Protein 4NFN (pdb70)

Radius of gyration: 19.39 Å; Cα contacts (8 Å, |Δi|>4): 504; chains: 1; bounding box: 48×37×53 Å

CATH classification: 3.30.200.20 (+1 more: 1.10.510.10)

B-factor: mean 23.19, std 10.82, range [10.68, 123.67]

Solvent-accessible surface area: 14000 Å² total; per-residue (Å²): 130,66,5,85,65,104,90,58,3,91,138,59,13,68,2,70,122,66,78,26,58,46,79,56,6,17,37,2,28,0,35,1,65,126,78,150,59,38,0,12,0,25,0,3,37,37,93,41,140,70,81,33,5,186,51,10,16,38,0,3,103,114,0,70,87,85,112,19,16,3,112,54,29,9,51,26,84,70,109,68,7,23,17,8,0,38,21,17,19,32,121,35,0,11,72,8,20,146,90,21,131,197,14,29,5,77,49,18,0,0,0,13,0,0,19,30,1,1,79,2,0,69,10,0,4,76,34,6,7,2,1,28,15,2,47,4,46,14,2,2,0,3,108,67,128,89,14,105,63,67,2,14,2,36,45,5,10,42,7,47,66,16,18,65,142,109,57,79,47,77,109,47,111,163,103,12,54,22,139,12,49,28,66,16,7,1,32,39,1,26,89,59,133,11,14,2,22,7,0,1,0,30,8,0,0,0,0,0,2,2,0,24,64,14,93,2,56,2,101,173,51,91,82,114,123,84,0,7,105,47,1,95,112,82,70,24,120,63,15,4,93,153,14,3,88,39,0,61,109,0,10,65,29,1,66,88,19,70,27,109,69,137,5,65,10,151,55,0,33,47,4,0,96,76,0,25,172,102,108,60,21,43,79,130,59,47,6,46,37,43,188,108,104

Secondary structure (DSSP, 8-state):
--S-TT-EETTTEEEEEEEEE-SS-EEEEEEETTT-SEEEEEEEETT-SS--HHHHHHHHHHTTTSTT-PPEEEEEE-SSEEEEEEE----BHHHHHHTSTTS---HHHHHHHHHHHHHHHHHHHHTTEE-----GGGEEE--STTTTT-EEE---TT-EE-B-TTSPBPPPPS-----S-GGG--HHHHTTPPP-HHHHHHHHHHHHHHHHHS--TTTT---HHHHHHHHHHS-GGGGGTTS-TTHHHHHHHHHH--SSSPP-HHHHHHHHHHHHHHHT--TTSPPTT----

Nearest PDB structures (foldseek):
  4btm-assembly2_B  TM=9.935E-01  e=2.746E-54  Homo sapiens
  4btk-assembly1_A  TM=9.983E-01  e=2.675E-52  Homo sapiens
  6u0k-assembly1_B  TM=9.857E-01  e=9.286E-49  Homo sapiens
  6u0k-assembly2_A  TM=9.830E-01  e=8.304E-49  Homo sapiens
  7q8y-assembly2_B  TM=9.811E-01  e=4.689E-48  Homo sapiens

Organism: Homo sapiens (NCBI:txid9606)

Sequence (293 aa):
DILPANYVVKDRWKVLKKIGGGGFGEIYEAMMDLLTRENVALKVESAQQPKQVLKMEVAVLKKLQGKDHVCRFIGCGRNEKFNYVVMQLQGRNLADLRRSQPRGTFTLSTTLRLGKQILESIEAIHSVGFLHRDIKPSNFAMGRRLPSTYRKCYMLDFGLARQYTNTTGDVRPPRNVAGFRGTVRYASVNAHKNREMGRHDDLWSLFYMLVEFAVGQLPWRKIKDKEQVGMIKEKYEHRMLLKHMPSEFHLFLDHIASLDYFTKPDYQLIMSVFENSMKERGIAENEAFDWEKAG

GO terms:
  GO:0004674 protein serine/threonine kinase activity (F, IDA)
  GO:0004713 protein tyrosine kinase activity (F, IDA)
  GO:0043025 neuronal cell body (C, IDA)
  GO:0005875 microtubule associated complex (C, IDA)
  GO:0032273 positive regulation of protein polymerization (P, IDA)
  GO:0050321 tau-protein kinase activity (F, IDA)
  GO:0106310 protein serine kinase activity (F, IGI)
  GO:0004674 protein serine/threonine kinase activity (F, IMP)
  GO:0010628 positive regulation of gene expression (P, IMP)
  GO:0010629 negative regulation of gene expression (P, IMP)
  GO:1903980 positive regulation of microglial cell activation (P, IMP)
  GO:0061890 positive regulation of astrocyte activation (P, IMP)
  GO:0007611 learning or memory (P, IMP)
  GO:0048156 tau protein binding (F, IPI)
  GO:0005829 cytosol (C, IDA)
  GO:0005737 cytoplasm (C, EXP)
  GO:0106310 protein serine kinase activity (F, EXP)

Structure (mmCIF, N/CA/C/O backbone):
data_4NFN
#
_entry.id   4NFN
#
_cell.length_a   169.490
_cell.length_b   39.910
_cell.length_c   50.530
_cell.angle_alpha   90.00
_cell.angle_beta   105.34
_cell.angle_gamma   90.00
#
_symmetry.space_group_name_H-M   'C 1 2 1'
#
loop_
_entity.id
_entity.type
_entity.pdbx_description
1 polymer 'Tau-tubulin kinase 1'
2 non-polymer 3-({5-[(4-amino-4-methylpiperidin-1-yl)methyl]pyrrolo[2,1-f][1,2,4]triazin-4-yl}amino)-5-bromophenol
3 non-polymer 'SULFATE ION'
4 water water
#
loop_
_atom_site.group_PDB
_atom_site.id
_atom_site.type_symbol
_atom_site.label_atom_id
_atom_site.label_alt_id
_atom_site.label_comp_id
_atom_site.label_asym_id
_atom_site.label_entity_id
_atom_site.label_seq_id
_atom_site.pdbx_PDB_ins_code
_atom_site.Cartn_x
_atom_site.Cartn_y
_atom_site.Cartn_z
_atom_site.occupancy
_atom_site.B_iso_or_equiv
_atom_site.auth_seq_id
_atom_site.auth_comp_id
_atom_site.auth_asym_id
_atom_site.auth_atom_id
_atom_site.pdbx_PDB_model_num
ATOM 1 N N . ASP A 1 11 ? 11.494 35.973 14.678 1.00 37.61 22 ASP A N 1
ATOM 2 C CA . ASP A 1 11 ? 10.875 34.648 14.619 1.00 36.03 22 ASP A CA 1
ATOM 3 C C . ASP A 1 11 ? 10.789 34.125 13.202 1.00 36.03 22 ASP A C 1
ATOM 4 O O . ASP A 1 11 ? 10.398 34.865 12.296 1.00 35.14 22 ASP A O 1
ATOM 9 N N . ILE A 1 12 ? 11.159 32.842 13.012 1.00 29.28 23 ILE A N 1
ATOM 10 C CA . ILE A 1 12 ? 11.122 32.137 11.730 1.00 28.78 23 ILE A CA 1
ATOM 11 C C . ILE A 1 12 ? 9.672 32.110 11.219 1.00 34.21 23 ILE A C 1
ATOM 12 O O . ILE A 1 12 ? 9.430 32.393 10.033 1.00 34.64 23 ILE A O 1
ATOM 17 N N . LEU A 1 13 ? 8.707 31.787 12.117 1.00 29.25 24 LEU A N 1
ATOM 18 C CA . LEU A 1 13 ? 7.298 31.751 11.725 1.00 28.88 24 LEU A CA 1
ATOM 19 C C . LEU A 1 13 ? 6.440 32.715 12.529 1.00 33.15 24 LEU A C 1
ATOM 20 O O . LEU A 1 13 ? 6.488 32.689 13.758 1.00 32.82 24 LEU A O 1
ATOM 25 N N . PRO A 1 14 ? 5.588 33.528 11.860 1.00 31.37 25 PRO A N 1
ATOM 26 C CA . PRO A 1 14 ? 4.696 34.424 12.615 1.00 31.17 25 PRO A CA 1
ATOM 27 C C . PRO A 1 14 ? 3.426 33.681 13.054 1.00 34.34 25 PRO A C 1
ATOM 28 O O . PRO A 1 14 ? 3.142 32.589 12.547 1.00 32.45 25 PRO A O 1
ATOM 32 N N . ALA A 1 15 ? 2.630 34.286 13.956 1.00 32.14 26 ALA A N 1
ATOM 33 C CA . ALA A 1 15 ? 1.368 33.688 14.392 1.00 32.73 26 ALA A CA 1
ATOM 34 C C . ALA A 1 15 ? 0.443 33.511 13.178 1.00 36.29 26 ALA A C 1
ATOM 35 O O . ALA A 1 15 ? 0.535 34.282 12.213 1.00 36.00 26 ALA A O 1
ATOM 37 N N . ASN A 1 16 ? -0.380 32.446 13.191 1.00 31.49 27 ASN A N 1
ATOM 38 C CA . ASN A 1 16 ? -1.319 32.093 12.123 1.00 30.32 27 ASN A CA 1
ATOM 39 C C . ASN A 1 16 ? -0.638 31.510 10.879 1.00 31.10 27 ASN A C 1
ATOM 40 O O . ASN A 1 16 ? -1.351 31.083 9.968 1.00 30.19 27 ASN A O 1
ATOM 45 N N . TYR A 1 17 ? 0.726 31.430 10.847 1.00 26.45 28 TYR A N 1
ATOM 46 C CA . TYR A 1 17 ? 1.398 30.757 9.730 1.00 25.43 28 TYR A CA 1
ATOM 47 C C . TYR A 1 17 ? 0.953 29.282 9.769 1.00 26.10 28 TYR A C 1
ATOM 48 O O . TYR A 1 17 ? 0.911 28.669 10.855 1.00 23.94 28 TYR A O 1
ATOM 57 N N . VAL A 1 18 ? 0.621 28.727 8.604 1.00 22.24 29 VAL A N 1
ATOM 58 C CA . VAL A 1 18 ? 0.187 27.341 8.489 1.00 21.94 29 VAL A CA 1
ATOM 59 C C . VAL A 1 18 ? 1.263 26.504 7.799 1.00 26.87 29 VAL A C 1
ATOM 60 O O . VAL A 1 18 ? 1.649 26.774 6.654 1.00 26.36 29 VAL A O 1
ATOM 64 N N . VAL A 1 19 ? 1.772 25.498 8.510 1.00 21.38 30 VAL A N 1
ATOM 65 C CA . VAL A 1 19 ? 2.762 24.573 7.973 1.00 20.32 30 VAL A CA 1
ATOM 66 C C . VAL A 1 19 ? 2.047 23.410 7.303 1.00 24.36 30 VAL A C 1
ATOM 67 O O . VAL A 1 19 ? 1.173 22.788 7.929 1.00 22.20 30 VAL A O 1
ATOM 71 N N . LYS A 1 20 ? 2.428 23.093 6.038 1.00 23.17 31 LYS A N 1
ATOM 72 C CA . LYS A 1 20 ? 1.904 21.966 5.261 1.00 22.94 31 LYS A CA 1
ATOM 73 C C . LYS A 1 20 ? 0.350 21.893 5.279 1.00 25.90 31 LYS A C 1
ATOM 74 O O . LYS A 1 20 ? -0.220 20.805 5.394 1.00 25.60 31 LYS A O 1
ATOM 77 N N . ASP A 1 21 ? -0.308 23.074 5.227 1.00 25.16 32 ASP A N 1
ATOM 78 C CA . ASP A 1 21 ? -1.776 23.245 5.235 1.00 26.49 32 ASP A CA 1
ATOM 79 C C . ASP A 1 21 ? -2.433 22.512 6.406 1.00 27.62 32 ASP A C 1
ATOM 80 O O . ASP A 1 21 ? -3.616 22.149 6.352 1.00 27.06 32 ASP A O 1
ATOM 85 N N . ARG A 1 22 ? -1.654 22.271 7.480 1.00 22.52 33 ARG A N 1
ATOM 86 C CA . ARG A 1 22 ? -2.202 21.513 8.597 1.00 20.19 33 ARG A CA 1
ATOM 87 C C . ARG A 1 22 ? -1.891 22.107 9.971 1.00 21.60 33 ARG A C 1
ATOM 88 O O . ARG A 1 22 ? -2.743 22.038 10.856 1.00 21.11 33 ARG A O 1
ATOM 96 N N . TRP A 1 23 ? -0.678 22.636 10.183 1.00 18.33 34 TRP A N 1
ATOM 97 C CA . TRP A 1 23 ? -0.334 23.075 11.541 1.00 18.46 34 TRP A CA 1
ATOM 98 C C . TRP A 1 23 ? -0.242 24.567 11.631 1.00 21.38 34 TRP A C 1
ATOM 99 O O . TRP A 1 23 ? 0.661 25.167 11.032 1.00 20.38 34 TRP A O 1
ATOM 110 N N . LYS A 1 24 ? -1.189 25.178 12.335 1.00 19.00 35 LYS A N 1
ATOM 111 C CA . LYS A 1 24 ? -1.313 26.622 12.449 1.00 18.30 35 LYS A CA 1
ATOM 112 C C . LYS A 1 24 ? -0.611 27.143 13.688 1.00 22.14 35 LYS A C 1
ATOM 113 O O . LYS A 1 24 ? -0.998 26.789 14.797 1.00 20.94 35 LYS A O 1
ATOM 119 N N . VAL A 1 25 ? 0.419 27.982 13.504 1.00 19.73 36 VAL A N 1
ATOM 120 C CA . VAL A 1 25 ? 1.198 28.525 14.611 1.00 20.31 36 VAL A CA 1
ATOM 121 C C . VAL A 1 25 ? 0.322 29.392 15.509 1.00 24.25 36 VAL A C 1
ATOM 122 O O . VAL A 1 25 ? -0.375 30.287 15.015 1.00 24.49 36 VAL A O 1
ATOM 126 N N . LEU A 1 26 ? 0.352 29.120 16.824 1.00 21.57 37 LEU A N 1
ATOM 127 C CA . LEU A 1 26 ? -0.373 29.895 17.814 1.00 22.20 37 LEU A CA 1
ATOM 128 C C . LEU A 1 26 ? 0.557 30.875 18.529 1.00 27.18 37 LEU A C 1
ATOM 129 O O . LEU A 1 26 ? 0.266 32.074 18.578 1.00 26.49 37 LEU A O 1
ATOM 134 N N . LYS A 1 27 ? 1.684 30.374 19.090 1.00 21.91 38 LYS A N 1
ATOM 135 C CA . LYS A 1 27 ? 2.626 31.232 19.800 1.00 21.26 38 LYS A CA 1
ATOM 136 C C . LYS A 1 27 ? 3.949 30.511 19.907 1.00 23.66 38 LYS A C 1
ATOM 137 O O . LYS A 1 27 ? 3.989 29.280 19.784 1.00 22.15 38 LYS A O 1
ATOM 143 N N . LYS A 1 28 ? 5.018 31.267 20.173 1.00 21.00 39 LYS A N 1
ATOM 144 C CA . LYS A 1 28 ? 6.341 30.687 20.400 1.00 20.67 39 LYS A CA 1
ATOM 145 C C . LYS A 1 28 ? 6.408 30.223 21.867 1.00 24.45 39 LYS A C 1
ATOM 146 O O . LYS A 1 28 ? 5.969 30.943 22.766 1.00 25.90 39 LYS A O 1
ATOM 150 N N . ILE A 1 29 ? 6.942 29.015 22.099 1.00 20.62 40 ILE A N 1
ATOM 151 C CA . ILE A 1 29 ? 7.027 28.435 23.451 1.00 20.29 40 ILE A CA 1
ATOM 152 C C . ILE A 1 29 ? 8.466 28.094 23.848 1.00 23.02 40 ILE A C 1
ATOM 153 O O . ILE A 1 29 ? 8.688 27.687 24.987 1.00 23.49 40 ILE A O 1
ATOM 158 N N . GLY A 1 30 ? 9.422 28.269 22.937 1.00 21.63 41 GLY A N 1
ATOM 159 C CA . GLY A 1 30 ? 10.814 27.984 23.265 1.00 22.69 41 GLY A CA 1
ATOM 160 C C . GLY A 1 30 ? 11.778 28.212 22.127 1.00 29.01 41 GLY A C 1
ATOM 161 O O . GLY A 1 30 ? 11.367 28.547 21.010 1.00 25.91 41 GLY A O 1
ATOM 162 N N . GLY A 1 31 ? 13.065 28.023 22.433 1.00 30.78 42 GLY A N 1
ATOM 163 C CA . GLY A 1 31 ? 14.166 28.139 21.485 1.00 34.02 42 GLY A CA 1
ATOM 164 C C . GLY A 1 31 ? 14.457 29.545 20.994 1.00 45.62 42 GLY A C 1
ATOM 165 O O . GLY A 1 31 ? 14.002 30.531 21.587 1.00 45.55 42 GLY A O 1
ATOM 166 N N . GLY A 1 32 ? 15.249 29.622 19.923 1.00 46.75 43 GLY A N 1
ATOM 167 C CA . GLY A 1 32 ? 15.658 30.876 19.297 1.00 48.12 43 GLY A CA 1
ATOM 168 C C . GLY A 1 32 ? 16.988 30.822 18.565 1.00 54.15 43 GLY A C 1
ATOM 169 O O . GLY A 1 32 ? 17.115 31.402 17.481 1.00 54.96 43 GLY A O 1
ATOM 170 N N . GLY A 1 33 ? 17.966 30.130 19.163 1.00 50.60 44 GLY A N 1
ATOM 171 C CA . GLY A 1 33 ? 19.332 30.001 18.658 1.00 50.44 44 GLY A CA 1
ATOM 172 C C . GLY A 1 33 ? 19.519 29.010 17.526 1.00 54.00 44 GLY A C 1
ATOM 173 O O . GLY A 1 33 ? 19.812 29.408 16.392 1.00 55.21 44 GLY A O 1
ATOM 174 N N . PHE A 1 34 ? 19.386 27.706 17.833 1.00 47.42 45 PHE A N 1
ATOM 175 C CA . PHE A 1 34 ? 19.520 26.629 16.849 1.00 45.36 45 PHE A CA 1
ATOM 176 C C . PHE A 1 34 ? 18.198 26.393 16.107 1.00 45.00 45 PHE A C 1
ATOM 177 O O . PHE A 1 34 ? 18.195 25.975 14.960 1.00 44.72 45 PHE A O 1
ATOM 179 N N . GLY A 1 35 ? 17.093 26.628 16.789 1.00 37.52 46 GLY A N 1
ATOM 180 C CA . GLY A 1 35 ? 15.756 26.418 16.255 1.00 34.48 46 GLY A CA 1
ATOM 181 C C . GLY A 1 35 ? 14.723 27.009 17.186 1.00 32.97 46 GLY A C 1
ATOM 182 O O . GLY A 1 35 ? 15.045 27.349 18.327 1.00 31.96 46 GLY A O 1
ATOM 183 N N . GLU A 1 36 ? 13.474 27.137 16.709 1.00 24.01 47 GLU A N 1
ATOM 184 C CA . GLU A 1 36 ? 12.401 27.756 17.501 1.00 22.26 47 GLU A CA 1
ATOM 185 C C . GLU A 1 36 ? 11.252 26.778 17.657 1.00 19.66 47 GLU A C 1
ATOM 186 O O . GLU A 1 36 ? 11.004 25.996 16.743 1.00 18.45 47 GLU A O 1
ATOM 192 N N . ILE A 1 37 ? 10.578 26.817 18.821 1.00 16.69 48 ILE A N 1
ATOM 193 C CA . ILE A 1 37 ? 9.502 25.862 19.121 1.00 16.01 48 ILE A CA 1
ATOM 194 C C . ILE A 1 37 ? 8.223 26.633 19.331 1.00 18.48 48 ILE A C 1
ATOM 195 O O . ILE A 1 37 ? 8.198 27.641 20.048 1.00 17.99 48 ILE A O 1
ATOM 200 N N . TYR A 1 38 ? 7.161 26.151 18.686 1.00 16.30 49 TYR A N 1
ATOM 201 C CA . TYR A 1 38 ? 5.868 26.798 18.769 1.00 16.97 49 TYR A CA 1
ATOM 202 C C . TYR A 1 38 ? 4.802 25.848 19.257 1.00 17.52 49 TYR A C 1
ATOM 203 O O . TYR A 1 38 ? 4.892 24.646 19.048 1.00 16.54 49 TYR A O 1
ATOM 212 N N . GLU A 1 39 ? 3.725 26.414 19.808 1.00 17.18 50 GLU A N 1
ATOM 213 C CA . GLU A 1 39 ? 2.507 25.654 20.069 1.00 16.15 50 GLU A CA 1
ATOM 214 C C . GLU A 1 39 ? 1.683 25.933 18.809 1.00 19.90 50 GLU A C 1
ATOM 215 O O . GLU A 1 39 ? 1.598 27.099 18.383 1.00 18.72 50 GLU A O 1
ATOM 221 N N . ALA A 1 40 ? 1.109 24.875 18.211 1.00 16.68 51 ALA A N 1
ATOM 222 C CA . ALA A 1 40 ? 0.338 25.021 16.985 1.00 16.48 51 ALA A CA 1
ATOM 223 C C . ALA A 1 40 ? -0.953 24.242 17.083 1.00 19.58 51 ALA A C 1
ATOM 224 O O . ALA A 1 40 ? -1.057 23.307 17.868 1.00 18.31 51 ALA A O 1
ATOM 226 N N . MET A 1 41 ? -1.944 24.609 16.260 1.00 17.20 52 MET A N 1
ATOM 227 C CA A MET A 1 41 ? -3.217 23.920 16.185 0.50 16.67 52 MET A CA 1
ATOM 228 C CA B MET A 1 41 ? -3.172 23.854 16.238 0.50 16.83 52 MET A CA 1
ATOM 229 C C . MET A 1 41 ? -3.136 22.913 15.040 1.00 19.37 52 MET A C 1
ATOM 230 O O . MET A 1 41 ? -2.818 23.313 13.901 1.00 18.78 52 MET A O 1
ATOM 239 N N . ASP A 1 42 ? -3.457 21.648 15.293 1.00 16.78 53 ASP A N 1
ATOM 240 C CA . ASP A 1 42 ? -3.490 20.648 14.234 1.00 16.60 53 ASP A CA 1
ATOM 241 C C . ASP A 1 42 ? -4.895 20.784 13.616 1.00 17.70 53 ASP A C 1
ATOM 242 O O . ASP A 1 42 ? -5.899 20.455 14.258 1.00 17.45 53 ASP A O 1
ATOM 247 N N . LEU A 1 43 ? -4.963 21.289 12.377 1.00 17.40 54 LEU A N 1
ATOM 248 C CA . LEU A 1 43 ? -6.257 21.545 11.722 1.00 17.91 54 LEU A CA 1
ATOM 249 C C . LEU A 1 43 ? -6.970 20.270 11.316 1.00 21.60 54 LEU A C 1
ATOM 250 O O . LEU A 1 43 ? -8.186 20.300 11.046 1.00 20.72 54 LEU A O 1
ATOM 255 N N . LEU A 1 44 ? -6.264 19.139 11.335 1.00 18.08 55 LEU A N 1
ATOM 256 C CA . LEU A 1 44 ? -6.879 17.858 11.038 1.00 18.84 55 LEU A CA 1
ATOM 257 C C . LEU A 1 44 ? -7.441 17.203 12.302 1.00 20.18 55 LEU A C 1
ATOM 258 O O . LEU A 1 44 ? -8.645 16.931 12.377 1.00 19.76 55 LEU A O 1
ATOM 263 N N . THR A 1 45 ? -6.578 16.898 13.279 1.00 16.40 56 THR A N 1
ATOM 264 C CA . THR A 1 45 ? -7.005 16.197 14.497 1.00 15.78 56 THR A CA 1
ATOM 265 C C . THR A 1 45 ? -7.641 17.078 15.558 1.00 18.14 56 THR A C 1
ATOM 266 O O . THR A 1 45 ? -8.311 16.556 16.463 1.00 18.36 56 THR A O 1
ATOM 270 N N . ARG A 1 46 ? -7.410 18.405 15.465 1.00 16.14 57 ARG A N 1
ATOM 271 C CA . ARG A 1 46 ? -8.023 19.465 16.260 1.00 15.09 57 ARG A CA 1
ATOM 272 C C . ARG A 1 46 ? -7.405 19.667 17.647 1.00 19.28 57 ARG A C 1
ATOM 273 O O . ARG A 1 46 ? -7.822 20.567 18.381 1.00 19.31 57 ARG A O 1
ATOM 281 N N . GLU A 1 47 ? -6.331 18.917 17.951 1.00 16.20 58 GLU A N 1
ATOM 282 C CA . GLU A 1 47 ? -5.615 19.152 19.207 1.00 15.86 58 GLU A CA 1
ATOM 283 C C . GLU A 1 47 ? -4.477 20.169 18.940 1.00 17.56 58 GLU A C 1
ATOM 284 O O . GLU A 1 47 ? -4.123 20.415 17.777 1.00 17.65 58 GLU A O 1
ATOM 290 N N . ASN A 1 48 ? -3.894 20.713 20.005 1.00 14.74 59 ASN A N 1
ATOM 291 C CA . ASN A 1 48 ? -2.697 21.531 19.867 1.00 15.50 59 ASN A CA 1
ATOM 292 C C . ASN A 1 48 ? -1.506 20.584 19.933 1.00 16.39 59 ASN A C 1
ATOM 293 O O . ASN A 1 48 ? -1.585 19.500 20.519 1.00 16.42 59 ASN A O 1
ATOM 298 N N . VAL A 1 49 ? -0.426 20.984 19.285 1.00 14.37 60 VAL A N 1
ATOM 299 C CA . VAL A 1 49 ? 0.794 20.197 19.155 1.00 13.31 60 VAL A CA 1
ATOM 300 C C . VAL A 1 49 ? 2.008 21.091 19.361 1.00 14.41 60 VAL A C 1
ATOM 301 O O . VAL A 1 49 ? 1.874 22.312 19.397 1.00 15.76 60 VAL A O 1
ATOM 305 N N . ALA A 1 50 ? 3.198 20.470 19.418 1.00 13.21 61 ALA A N 1
ATOM 306 C CA . ALA A 1 50 ? 4.440 21.238 19.470 1.00 14.47 61 ALA A CA 1
ATOM 307 C C . ALA A 1 50 ? 5.081 21.163 18.087 1.00 16.30 61 ALA A C 1
ATOM 308 O O . ALA A 1 50 ? 5.105 20.101 17.472 1.00 15.80 61 ALA A O 1
ATOM 310 N N . LEU A 1 51 ? 5.635 22.292 17.625 1.00 14.75 62 LEU A N 1
ATOM 311 C CA . LEU A 1 51 ? 6.220 22.355 16.287 1.00 14.46 62 LEU A CA 1
ATOM 312 C C . LEU A 1 51 ? 7.600 23.016 16.408 1.00 16.32 62 LEU A C 1
ATOM 313 O O . LEU A 1 51 ? 7.674 24.116 16.934 1.00 16.59 62 LEU A O 1
ATOM 318 N N . LYS A 1 52 ? 8.676 22.342 15.954 1.00 15.22 63 LYS A N 1
ATOM 319 C CA . LYS A 1 52 ? 10.016 22.925 16.028 1.00 14.41 63 LYS A CA 1
ATOM 320 C C . LYS A 1 52 ? 10.468 23.175 14.610 1.00 16.64 63 LYS A C 1
ATOM 321 O O . LYS A 1 52 ? 10.281 22.312 13.748 1.00 16.46 63 LYS A O 1
ATOM 327 N N . VAL A 1 53 ? 11.091 24.345 14.404 1.00 16.62 64 VAL A N 1
ATOM 328 C CA . VAL A 1 53 ? 11.550 24.720 13.076 1.00 17.30 64 VAL A CA 1
ATOM 329 C C . VAL A 1 53 ? 12.997 25.129 13.124 1.00 20.61 64 VAL A C 1
ATOM 330 O O . VAL A 1 53 ? 13.451 25.704 14.100 1.00 20.51 64 VAL A O 1
ATOM 334 N N . GLU A 1 54 ? 13.718 24.885 12.047 1.00 19.12 65 GLU A N 1
ATOM 335 C CA . GLU A 1 54 ? 15.071 25.402 11.997 1.00 20.86 65 GLU A CA 1
ATOM 336 C C . GLU A 1 54 ? 15.299 25.941 10.603 1.00 22.79 65 GLU A C 1
ATOM 337 O O . GLU A 1 54 ? 14.727 25.408 9.642 1.00 21.43 65 GLU A O 1
ATOM 343 N N . SER A 1 55 ? 16.087 27.026 10.494 1.00 21.57 66 SER A N 1
ATOM 344 C CA . SER A 1 55 ? 16.363 27.612 9.176 1.00 21.54 66 SER A CA 1
ATOM 345 C C . SER A 1 55 ? 17.049 26.616 8.225 1.00 23.22 66 SER A C 1
ATOM 346 O O . SER A 1 55 ? 17.956 25.890 8.645 1.00 23.15 66 SER A O 1
ATOM 349 N N . ALA A 1 56 ? 16.590 26.576 6.949 1.00 23.07 67 ALA A N 1
ATOM 350 C CA . ALA A 1 56 ? 17.186 25.726 5.907 1.00 24.34 67 ALA A CA 1
ATOM 351 C C . ALA A 1 56 ? 18.608 26.200 5.573 1.00 30.11 67 ALA A C 1
ATOM 352 O O . ALA A 1 56 ? 19.402 25.425 5.035 1.00 29.44 67 ALA A O 1
ATOM 354 N N . GLN A 1 57 ? 18.910 27.466 5.878 1.00 27.74 68 GLN A N 1
ATOM 355 C CA . GLN A 1 57 ? 20.219 28.080 5.603 1.00 29.81 68 GLN A CA 1
ATOM 356 C C . GLN A 1 57 ? 21.225 27.862 6.730 1.00 37.70 68 GLN A C 1
ATOM 357 O O . GLN A 1 57 ? 22.420 28.063 6.500 1.00 39.18 68 GLN A O 1
ATOM 359 N N . GLN A 1 58 ? 20.751 27.448 7.939 1.00 34.61 69 GLN A N 1
ATOM 360 C CA . GLN A 1 58 ? 21.564 27.209 9.142 1.00 35.41 69 GLN A CA 1
ATOM 361 C C . GLN A 1 58 ? 22.745 26.262 8.877 1.00 39.03 69 GLN A C 1
ATOM 362 O O . GLN A 1 58 ? 22.534 25.189 8.309 1.00 35.94 69 GLN A O 1
ATOM 368 N N . PRO A 1 59 ? 23.995 26.653 9.233 1.00 38.72 70 PRO A N 1
ATOM 369 C CA . PRO A 1 59 ? 25.148 25.770 8.968 1.00 39.22 70 PRO A CA 1
ATOM 370 C C . PRO A 1 59 ? 25.109 24.473 9.781 1.00 43.19 70 PRO A C 1
ATOM 371 O O . PRO A 1 59 ? 25.439 23.414 9.248 1.00 44.23 70 PRO A O 1
ATOM 375 N N . LYS A 1 60 ? 24.686 24.555 11.055 1.00 39.01 71 LYS A N 1
ATOM 376 C CA . LYS A 1 60 ? 24.550 23.399 11.940 1.00 39.18 71 LYS A CA 1
ATOM 377 C C . LYS A 1 60 ? 23.067 23.059 12.060 1.00 40.27 71 LYS A C 1
ATOM 378 O O . LYS A 1 60 ? 22.300 23.804 12.674 1.00 40.31 71 LYS A O 1
ATOM 380 N N . GLN A 1 61 ? 22.657 21.970 11.408 1.00 33.92 72 GLN A N 1
ATOM 381 C CA . GLN A 1 61 ? 21.267 21.521 11.385 1.00 32.54 72 GLN A CA 1
ATOM 382 C C . GLN A 1 61 ? 21.120 20.226 12.161 1.00 35.13 72 GLN A C 1
ATOM 383 O O . GLN A 1 61 ? 21.837 19.257 11.896 1.00 36.24 72 GLN A O 1
ATOM 389 N N . VAL A 1 62 ? 20.223 20.221 13.147 1.00 28.59 73 VAL A N 1
ATOM 390 C CA . VAL A 1 62 ? 20.066 19.044 14.001 1.00 27.55 73 VAL A CA 1
ATOM 391 C C . VAL A 1 62 ? 18.753 18.358 13.834 1.00 26.41 73 VAL A C 1
ATOM 392 O O . VAL A 1 62 ? 18.582 17.261 14.377 1.00 24.52 73 VAL A O 1
ATOM 396 N N . LEU A 1 63 ? 17.777 19.006 13.155 1.00 22.41 74 LEU A N 1
ATOM 397 C CA . LEU A 1 63 ? 16.445 18.413 13.123 1.00 22.23 74 LEU A CA 1
ATOM 398 C C . LEU A 1 63 ? 16.358 17.008 12.562 1.00 25.01 74 LEU A C 1
ATOM 399 O O . LEU A 1 63 ? 15.539 16.235 13.050 1.00 24.37 74 LEU A O 1
ATOM 404 N N . LYS A 1 64 ? 17.173 16.678 11.545 1.00 21.82 75 LYS A N 1
ATOM 405 C CA . LYS A 1 64 ? 17.158 15.350 10.942 1.00 22.34 75 LYS A CA 1
ATOM 406 C C . LYS A 1 64 ? 17.563 14.303 11.994 1.00 24.40 75 LYS A C 1
ATOM 407 O O . LYS A 1 64 ? 16.916 13.274 12.101 1.00 24.51 75 LYS A O 1
ATOM 413 N N . MET A 1 65 ? 18.566 14.617 12.819 1.00 21.75 76 MET A N 1
ATOM 414 C CA . MET A 1 65 ? 19.004 13.707 13.868 1.00 20.74 76 MET A CA 1
ATOM 415 C C . MET A 1 65 ? 17.908 13.660 14.951 1.00 21.78 76 MET A C 1
ATOM 416 O O . MET A 1 65 ? 17.547 12.580 15.400 1.00 21.36 76 MET A O 1
ATOM 421 N N . GLU A 1 66 ? 17.368 14.824 15.344 1.00 19.00 77 GLU A N 1
ATOM 422 C CA . GLU A 1 66 ? 16.344 14.866 16.360 1.00 18.57 77 GLU A CA 1
ATOM 423 C C . GLU A 1 66 ? 15.091 14.007 15.975 1.00 21.59 77 GLU A C 1
ATOM 424 O O . GLU A 1 66 ? 14.585 13.235 16.794 1.00 21.71 77 GLU A O 1
ATOM 430 N N . VAL A 1 67 ? 14.624 14.092 14.700 1.00 18.27 78 VAL A N 1
ATOM 431 C CA . VAL A 1 67 ? 13.518 13.273 14.199 1.00 19.21 78 VAL A CA 1
ATOM 432 C C . VAL A 1 67 ? 13.889 11.773 14.251 1.00 19.73 78 VAL A C 1
ATOM 433 O O . VAL A 1 67 ? 13.050 10.940 14.585 1.00 20.02 78 VAL A O 1
ATOM 437 N N . ALA A 1 68 ? 15.142 11.442 13.896 1.00 18.89 79 ALA A N 1
ATOM 438 C CA . ALA A 1 68 ? 15.612 10.057 13.883 1.00 19.55 79 ALA A CA 1
ATOM 439 C C . ALA A 1 68 ? 15.519 9.458 15.276 1.00 20.23 79 ALA A C 1
ATOM 440 O O . ALA A 1 68 ? 15.001 8.360 15.427 1.00 19.52 79 ALA A O 1
ATOM 442 N N . VAL A 1 69 ? 15.924 10.223 16.318 1.00 17.57 80 VAL A N 1
ATOM 443 C CA . VAL A 1 69 ? 15.818 9.733 17.704 1.00 16.73 80 VAL A CA 1
ATOM 444 C C . VAL A 1 69 ? 14.367 9.591 18.120 1.00 18.48 80 VAL A C 1
ATOM 445 O O . VAL A 1 69 ? 13.974 8.582 18.704 1.00 18.75 80 VAL A O 1
ATOM 449 N N . LEU A 1 70 ? 13.563 10.602 17.812 1.00 17.34 81 LEU A N 1
ATOM 450 C CA . LEU A 1 70 ? 12.150 10.550 18.162 1.00 17.80 81 LEU A CA 1
ATOM 451 C C . LEU A 1 70 ? 11.458 9.316 17.523 1.00 18.46 81 LEU A C 1
ATOM 452 O O . LEU A 1 70 ? 10.714 8.611 18.195 1.00 17.80 81 LEU A O 1
ATOM 457 N N . LYS A 1 71 ? 11.755 9.044 16.247 1.00 18.33 82 LYS A N 1
ATOM 458 C CA . LYS A 1 71 ? 11.153 7.884 15.567 1.00 18.81 82 LYS A CA 1
ATOM 459 C C . LYS A 1 71 ? 11.617 6.552 16.180 1.00 20.22 82 LYS A C 1
ATOM 460 O O . LYS A 1 71 ? 10.806 5.638 16.407 1.00 20.06 82 LYS A O 1
ATOM 466 N N . LYS A 1 72 ? 12.912 6.477 16.543 1.00 19.59 83 LYS A N 1
ATOM 467 C CA . LYS A 1 72 ? 13.446 5.263 17.164 1.00 19.45 83 LYS A CA 1
ATOM 468 C C . LYS A 1 72 ? 12.832 4.966 18.503 1.00 21.61 83 LYS A C 1
ATOM 469 O O . LYS A 1 72 ? 12.796 3.814 18.926 1.00 21.28 83 LYS A O 1
ATOM 475 N N . LEU A 1 73 ? 12.364 6.020 19.209 1.00 18.77 84 LEU A N 1
ATOM 476 C CA . LEU A 1 73 ? 11.794 5.856 20.532 1.00 18.28 84 LEU A CA 1
ATOM 477 C C . LEU A 1 73 ? 10.291 5.609 20.525 1.00 20.36 84 LEU A C 1
ATOM 478 O O . LEU A 1 73 ? 9.717 5.372 21.580 1.00 20.39 84 LEU A O 1
ATOM 483 N N . GLN A 1 74 ? 9.646 5.663 19.352 1.00 19.83 85 GLN A N 1
ATOM 484 C CA . GLN A 1 74 ? 8.197 5.423 19.334 1.00 19.15 85 GLN A CA 1
ATOM 485 C C . GLN A 1 74 ? 7.893 4.013 19.848 1.00 24.57 85 GLN A C 1
ATOM 486 O O . GLN A 1 74 ? 8.600 3.060 19.498 1.00 24.27 85 GLN A O 1
ATOM 492 N N . GLY A 1 75 ? 6.941 3.925 20.760 1.00 24.79 86 GLY A N 1
ATOM 493 C CA . GLY A 1 75 ? 6.587 2.665 21.400 1.00 25.51 86 GLY A CA 1
ATOM 494 C C . GLY A 1 75 ? 7.014 2.638 22.855 1.00 29.65 86 GLY A C 1
ATOM 495 O O . GLY A 1 75 ? 6.420 1.926 23.669 1.00 30.06 86 GLY A O 1
ATOM 496 N N . LYS A 1 76 ? 8.045 3.428 23.193 1.00 25.15 87 LYS A N 1
ATOM 497 C CA . LYS A 1 76 ? 8.566 3.537 24.562 1.00 23.86 87 LYS A CA 1
ATOM 498 C C . LYS A 1 76 ? 7.690 4.451 25.406 1.00 26.51 87 LYS A C 1
ATOM 499 O O . LYS A 1 76 ? 7.062 5.380 24.891 1.00 25.96 87 LYS A O 1
ATOM 505 N N . ASP A 1 77 ? 7.692 4.238 26.728 1.00 23.30 88 ASP A N 1
ATOM 506 C CA . ASP A 1 77 ? 6.965 5.144 27.608 1.00 22.10 88 ASP A CA 1
ATOM 507 C C . ASP A 1 77 ? 7.808 6.440 27.728 1.00 22.96 88 ASP A C 1
ATOM 508 O O . ASP A 1 77 ? 8.994 6.424 27.397 1.00 22.29 88 ASP A O 1
ATOM 513 N N . HIS A 1 78 ? 7.210 7.543 28.199 1.00 19.24 89 HIS A N 1
ATOM 514 C CA . HIS A 1 78 ? 7.904 8.817 28.451 1.00 16.48 89 HIS A CA 1
ATOM 515 C C . HIS A 1 78 ? 8.384 9.544 27.183 1.00 17.92 89 HIS A C 1
ATOM 516 O O . HIS A 1 78 ? 9.231 10.439 27.275 1.00 17.69 89 HIS A O 1
ATOM 523 N N . VAL A 1 79 ? 7.849 9.163 26.006 1.00 16.42 90 VAL A N 1
ATOM 524 C CA . VAL A 1 79 ? 8.231 9.793 24.742 1.00 16.35 90 VAL A CA 1
ATOM 525 C C . VAL A 1 79 ? 6.976 10.352 24.075 1.00 18.27 90 VAL A C 1
ATOM 526 O O . VAL A 1 79 ? 5.925 9.714 24.104 1.00 18.00 90 VAL A O 1
ATOM 530 N N . CYS A 1 80 ? 7.094 11.556 23.516 1.00 15.99 91 CYS A N 1
ATOM 531 C CA . CYS A 1 80 ? 5.998 12.195 22.783 1.00 14.38 91 CYS A CA 1
ATOM 532 C C . CYS A 1 80 ? 5.693 11.404 21.536 1.00 16.76 91 CYS A C 1
ATOM 533 O O . CYS A 1 80 ? 6.619 10.906 20.877 1.00 16.15 91 CYS A O 1
ATOM 536 N N . ARG A 1 81 ? 4.411 11.401 21.131 1.00 15.91 92 ARG A N 1
ATOM 537 C CA . ARG A 1 81 ? 4.062 10.771 19.859 1.00 15.82 92 ARG A CA 1
ATOM 538 C C . ARG A 1 81 ? 4.595 11.626 18.690 1.00 17.17 92 ARG A C 1
ATOM 539 O O . ARG A 1 81 ? 4.434 12.858 18.686 1.00 16.16 92 ARG A O 1
ATOM 547 N N . PHE A 1 82 ? 5.186 10.964 17.688 1.00 16.09 93 PHE A N 1
ATOM 548 C CA . PHE A 1 82 ? 5.641 11.630 16.484 1.00 15.77 93 PHE A CA 1
ATOM 549 C C . PHE A 1 82 ? 4.407 11.946 15.638 1.00 18.01 93 PHE A C 1
ATOM 550 O O . PHE A 1 82 ? 3.546 11.062 15.453 1.00 18.90 93 PHE A O 1
ATOM 558 N N . ILE A 1 83 ? 4.313 13.187 15.136 1.00 16.83 94 ILE A N 1
ATOM 559 C CA . ILE A 1 83 ? 3.159 13.629 14.334 1.00 15.53 94 ILE A CA 1
ATOM 560 C C . ILE A 1 83 ? 3.568 13.886 12.879 1.00 21.38 94 ILE A C 1
ATOM 561 O O . ILE A 1 83 ? 2.856 13.466 11.954 1.00 22.33 94 ILE A O 1
ATOM 566 N N . GLY A 1 84 ? 4.704 14.540 12.662 1.00 17.10 95 GLY A N 1
ATOM 567 C CA . GLY A 1 84 ? 5.125 14.807 11.288 1.00 18.11 95 GLY A CA 1
ATOM 568 C C . GLY A 1 84 ? 6.439 15.535 11.196 1.00 21.13 95 GLY A C 1
ATOM 569 O O . GLY A 1 84 ? 6.982 15.990 12.202 1.00 18.70 95 GLY A O 1
ATOM 570 N N . CYS A 1 85 ? 6.995 15.608 9.993 1.00 18.83 96 CYS A N 1
ATOM 571 C CA . CYS A 1 85 ? 8.239 16.322 9.771 1.00 19.73 96 CYS A CA 1
ATOM 572 C C . CYS A 1 85 ? 8.311 16.656 8.301 1.00 23.04 96 CYS A C 1
ATOM 573 O O . CYS A 1 85 ? 7.568 16.081 7.502 1.00 22.90 96 CYS A O 1
ATOM 576 N N . GLY A 1 86 ? 9.196 17.578 7.967 1.00 20.66 97 GLY A N 1
ATOM 577 C CA . GLY A 1 86 ? 9.382 17.958 6.571 1.00 21.98 97 GLY A CA 1
ATOM 578 C C . GLY A 1 86 ? 10.494 18.946 6.382 1.00 26.00 97 GLY A C 1
ATOM 579 O O . GLY A 1 86 ? 11.075 19.465 7.348 1.00 24.24 97 GLY A O 1
ATOM 580 N N . ARG A 1 87 ? 10.780 19.226 5.101 1.00 25.73 98 ARG A N 1
ATOM 581 C CA . ARG A 1 87 ? 11.836 20.142 4.701 1.00 28.17 98 ARG A CA 1
ATOM 582 C C . ARG A 1 87 ? 11.407 20.870 3.442 1.00 36.44 98 ARG A C 1
ATOM 583 O O . ARG A 1 87 ? 10.819 20.264 2.541 1.00 38.14 98 ARG A O 1
ATOM 585 N N . ASN A 1 88 ? 11.670 22.173 3.404 1.00 33.07 99 ASN A N 1
ATOM 586 C CA . ASN A 1 88 ? 11.399 23.025 2.250 1.00 33.20 99 ASN A CA 1
ATOM 587 C C . ASN A 1 88 ? 12.547 24.035 2.120 1.00 37.90 99 ASN A C 1
ATOM 588 O O . ASN A 1 88 ? 13.527 23.957 2.881 1.00 36.67 99 ASN A O 1
ATOM 593 N N . GLU A 1 89 ? 12.436 24.969 1.150 1.00 34.35 100 GLU A N 1
ATOM 594 C CA . GLU A 1 89 ? 13.475 25.964 0.852 1.00 33.76 100 GLU A CA 1
ATOM 595 C C . GLU A 1 89 ? 13.791 26.944 1.989 1.00 36.32 100 GLU A C 1
ATOM 596 O O . GLU A 1 89 ? 14.912 27.461 2.024 1.00 35.34 100 GLU A O 1
ATOM 598 N N . LYS A 1 90 ? 12.826 27.209 2.909 1.00 30.91 101 LYS A N 1
ATOM 599 C CA . LYS A 1 90 ? 13.039 28.157 4.005 1.00 30.38 101 LYS A CA 1
ATOM 600 C C . LYS A 1 90 ? 13.360 27.501 5.350 1.00 28.77 101 LYS A C 1
ATOM 601 O O . LYS A 1 90 ? 14.142 28.059 6.112 1.00 27.79 101 LYS A O 1
ATOM 603 N N . PHE A 1 91 ? 12.737 26.347 5.648 1.00 25.01 102 PHE A N 1
ATOM 604 C CA . PHE A 1 91 ? 12.943 25.703 6.950 1.00 23.27 102 PHE A CA 1
ATOM 605 C C . PHE A 1 91 ? 12.687 24.202 6.929 1.00 22.34 102 PHE A C 1
ATOM 606 O O . PHE A 1 91 ? 12.031 23.688 6.030 1.00 22.67 102 PHE A O 1
ATOM 614 N N . ASN A 1 92 ? 13.211 23.497 7.955 1.00 20.53 103 ASN A N 1
ATOM 615 C CA . ASN A 1 92 ? 12.950 22.100 8.242 1.00 19.57 103 ASN A CA 1
ATOM 616 C C . ASN A 1 92 ? 12.037 22.154 9.490 1.00 19.90 103 ASN A C 1
ATOM 617 O O . ASN A 1 92 ? 12.083 23.133 10.232 1.00 18.60 103 ASN A O 1
ATOM 622 N N . TYR A 1 93 ? 11.169 21.144 9.672 1.00 17.54 104 TYR A N 1
ATOM 623 C CA . TYR A 1 93 ? 10.284 21.136 10.845 1.00 16.54 104 TYR A CA 1
ATOM 624 C C . TYR A 1 93 ? 10.007 19.745 11.336 1.00 18.39 104 TYR A C 1
ATOM 625 O O . TYR A 1 93 ? 10.113 18.778 10.595 1.00 17.92 104 TYR A O 1
ATOM 634 N N . VAL A 1 94 ? 9.640 19.658 12.615 1.00 15.77 105 VAL A N 1
ATOM 635 C CA . VAL A 1 94 ? 9.186 18.415 13.233 1.00 15.69 105 VAL A CA 1
ATOM 636 C C . VAL A 1 94 ? 7.970 18.787 14.093 1.00 16.17 105 VAL A C 1
ATOM 637 O O . VAL A 1 94 ? 7.944 19.848 14.700 1.00 15.50 105 VAL A O 1
ATOM 641 N N . VAL A 1 95 ? 6.956 17.917 14.096 1.00 15.64 106 VAL A N 1
ATOM 642 C CA . VAL A 1 95 ? 5.738 18.147 14.885 1.00 14.77 106 VAL A CA 1
ATOM 643 C C . VAL A 1 95 ? 5.597 16.962 15.807 1.00 15.40 106 VAL A C 1
ATOM 644 O O . VAL A 1 95 ? 5.714 15.808 15.367 1.00 16.97 106 VAL A O 1
ATOM 648 N N . MET A 1 96 ? 5.388 17.223 17.106 1.00 13.97 107 MET A N 1
ATOM 649 C CA . MET A 1 96 ? 5.168 16.103 18.022 1.00 14.35 107 MET A CA 1
ATOM 650 C C . MET A 1 96 ? 4.128 16.461 19.072 1.00 15.79 107 MET A C 1
ATOM 651 O O . MET A 1 96 ? 3.691 17.618 19.158 1.00 15.08 107 MET A O 1
AT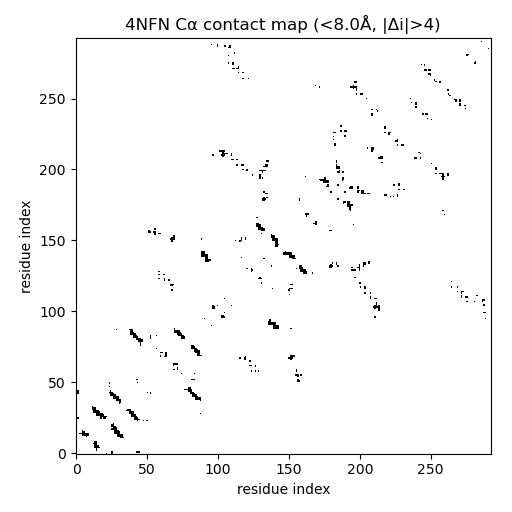OM 656 N N . GLN A 1 97 ? 3.673 15.445 19.803 1.00 14.52 108 GLN A N 1
ATOM 657 C CA . GLN A 1 97 ? 2.678 15.629 20.840 1.00 13.80 108 GLN A CA 1
ATOM 658 C C . GLN A 1 97 ? 3.126 16.710 21.831 1.00 16.82 108 GLN A C 1
ATOM 659 O O . GLN A 1 97 ? 4.293 16.739 22.252 1.00 16.34 108 GLN A O 1
ATOM 665 N N . LEU A 1 98 ? 2.203 17.579 22.214 1.00 14.86 109 LEU A N 1
ATOM 666 C CA . LEU A 1 98 ? 2.448 18.665 23.153 1.00 15.31 109 LEU A CA 1
ATOM 667 C C . LEU A 1 98 ? 2.260 18.156 24.574 1.00 16.36 109 LEU A C 1
ATOM 668 O O . LEU A 1 98 ? 1.278 17.455 24.842 1.00 15.87 109 LEU A O 1
ATOM 673 N N . GLN A 1 99 ? 3.194 18.474 25.468 1.00 13.85 110 GLN A N 1
ATOM 674 C CA . GLN A 1 99 ? 3.117 18.094 26.867 1.00 13.84 110 GLN A CA 1
ATOM 675 C C . GLN A 1 99 ? 2.855 19.306 27.724 1.00 17.61 110 GLN A C 1
ATOM 676 O O . GLN A 1 99 ? 2.726 20.430 27.210 1.00 15.96 110 GLN A O 1
ATOM 682 N N . GLY A 1 100 ? 2.730 19.066 29.033 1.00 14.48 111 GLY A N 1
ATOM 683 C CA . GLY A 1 100 ? 2.310 20.116 29.935 1.00 15.20 111 GLY A CA 1
ATOM 684 C C . GLY A 1 100 ? 3.398 20.748 30.779 1.00 18.16 111 GLY A C 1
ATOM 685 O O . GLY A 1 100 ? 4.459 21.135 30.274 1.00 18.75 111 GLY A O 1
ATOM 686 N N . ARG A 1 101 ? 3.142 20.824 32.086 1.00 15.96 112 ARG A N 1
ATOM 687 C CA . ARG A 1 101 ? 3.992 21.525 33.034 1.00 15.24 112 ARG A CA 1
ATOM 688 C C . ARG A 1 101 ? 5.348 20.855 33.215 1.00 13.96 112 ARG A C 1
ATOM 689 O O . ARG A 1 101 ? 5.397 19.641 33.398 1.00 15.21 112 ARG A O 1
ATOM 697 N N . ASN A 1 102 ? 6.435 21.658 33.189 1.00 13.63 113 ASN A N 1
ATOM 698 C CA . ASN A 1 102 ? 7.755 21.050 33.359 1.00 13.24 113 ASN A CA 1
ATOM 699 C C . ASN A 1 102 ? 8.160 20.993 34.807 1.00 15.53 113 ASN A C 1
ATOM 700 O O . ASN A 1 102 ? 7.587 21.695 35.657 1.00 15.37 113 ASN A O 1
ATOM 705 N N . LEU A 1 103 ? 9.124 20.113 35.110 1.00 13.91 114 LEU A N 1
ATOM 706 C CA . LEU A 1 103 ? 9.512 19.899 36.504 1.00 13.54 114 LEU A CA 1
ATOM 707 C C . LEU A 1 103 ? 10.223 21.080 37.142 1.00 16.55 114 LEU A C 1
ATOM 708 O O . LEU A 1 103 ? 10.141 21.224 38.365 1.00 17.29 114 LEU A O 1
ATOM 713 N N . ALA A 1 104 ? 10.848 21.952 36.354 1.00 15.24 115 ALA A N 1
ATOM 714 C CA . ALA A 1 104 ? 11.489 23.151 36.924 1.00 15.69 115 ALA A CA 1
ATOM 715 C C . ALA A 1 104 ? 10.412 24.098 37.487 1.00 20.40 115 ALA A C 1
ATOM 716 O O . ALA A 1 104 ? 10.476 24.510 38.649 1.00 20.53 115 ALA A O 1
ATOM 718 N N . ASP A 1 105 ? 9.353 24.328 36.705 1.00 16.08 116 ASP A N 1
ATOM 719 C CA . ASP A 1 105 ? 8.256 25.193 37.118 1.00 16.20 116 ASP A CA 1
ATOM 720 C C . ASP A 1 105 ? 7.483 24.569 38.268 1.00 20.60 116 ASP A C 1
ATOM 721 O O . ASP A 1 105 ? 7.136 25.288 39.219 1.00 21.57 116 ASP A O 1
ATOM 726 N N . LEU A 1 106 ? 7.193 23.245 38.181 1.00 16.47 117 LEU A N 1
ATOM 727 C CA . LEU A 1 106 ? 6.456 22.567 39.252 1.00 15.50 117 LEU A CA 1
ATOM 728 C C . LEU A 1 106 ? 7.230 22.638 40.554 1.00 18.44 117 LEU A C 1
ATOM 729 O O . LEU A 1 106 ? 6.624 22.883 41.605 1.00 19.52 117 LEU A O 1
ATOM 734 N N . ARG A 1 107 ? 8.560 22.452 40.508 1.00 16.73 118 ARG A N 1
ATOM 735 C CA . ARG A 1 107 ? 9.330 22.515 41.758 1.00 17.13 118 ARG A CA 1
ATOM 736 C C . ARG A 1 107 ? 9.299 23.933 42.351 1.00 22.05 118 ARG A C 1
ATOM 737 O O . ARG A 1 107 ? 9.078 24.083 43.571 1.00 22.40 118 ARG A O 1
ATO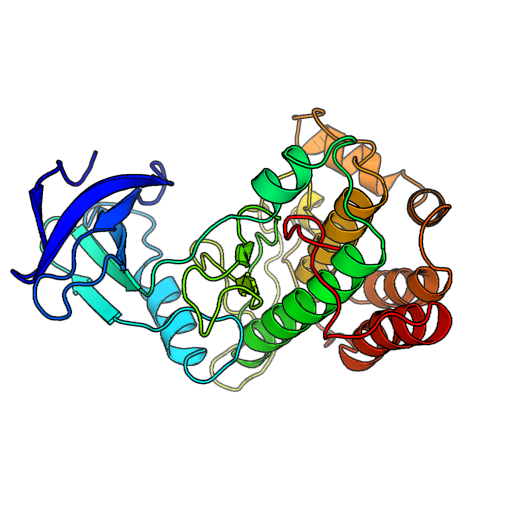M 745 N N . ARG A 1 108 ? 9.473 24.961 41.508 1.00 21.79 119 ARG A N 1
ATOM 746 C CA . ARG A 1 108 ? 9.469 26.360 41.989 1.00 22.62 119 ARG A CA 1
ATOM 747 C C . ARG A 1 108 ? 8.121 26.792 42.552 1.00 26.87 119 ARG A C 1
ATOM 748 O O . ARG A 1 108 ? 8.081 27.692 43.399 1.00 27.74 119 ARG A O 1
ATOM 756 N N . SER A 1 109 ? 7.031 26.155 42.113 1.00 22.19 120 SER A N 1
ATOM 757 C CA . SER A 1 109 ? 5.673 26.466 42.576 1.00 22.60 120 SER A CA 1
ATOM 758 C C . SER A 1 109 ? 5.382 25.855 43.955 1.00 27.31 120 SER A C 1
ATOM 759 O O . SER A 1 109 ? 4.369 26.207 44.587 1.00 28.30 120 SER A O 1
ATOM 762 N N . GLN A 1 110 ? 6.256 24.940 44.421 1.00 22.91 121 GLN A N 1
ATOM 763 C CA . GLN A 1 110 ? 6.084 24.314 45.724 1.00 23.18 121 GLN A CA 1
ATOM 764 C C . GLN A 1 110 ? 6.446 25.331 46.805 1.00 25.81 121 GLN A C 1
ATOM 765 O O . GLN A 1 110 ? 7.305 26.188 46.590 1.00 24.28 121 GLN A O 1
ATOM 771 N N . PRO A 1 111 ? 5.753 25.266 47.967 1.00 24.19 122 PRO A N 1
ATOM 772 C CA . PRO A 1 111 ? 5.954 26.292 49.008 1.00 25.31 122 PRO A CA 1
ATOM 773 C C . PRO A 1 111 ? 7.390 26.603 49.395 1.00 30.06 122 PRO A C 1
ATOM 774 O O . PRO A 1 111 ? 7.711 27.776 49.628 1.00 30.51 122 PRO A O 1
ATOM 778 N N . ARG A 1 112 ? 8.242 25.561 49.520 1.00 25.37 123 ARG A N 1
ATOM 779 C CA . ARG A 1 112 ? 9.638 25.753 49.913 1.00 25.02 123 ARG A CA 1
ATOM 780 C C . ARG A 1 112 ? 10.595 25.425 48.756 1.00 26.53 123 ARG A C 1
ATOM 781 O O . ARG A 1 112 ? 11.784 25.179 48.974 1.00 27.76 123 ARG A O 1
ATOM 789 N N . GLY A 1 113 ? 10.059 25.386 47.543 1.00 23.50 124 GLY A N 1
ATOM 790 C CA . GLY A 1 113 ? 10.861 25.043 46.368 1.00 22.36 124 GLY A CA 1
ATOM 791 C C . GLY A 1 113 ? 11.436 23.642 46.411 1.00 22.43 124 GLY A C 1
ATOM 792 O O . GLY A 1 113 ? 12.474 23.371 45.802 1.00 19.34 124 GLY A O 1
ATOM 793 N N . THR A 1 114 ? 10.776 22.727 47.142 1.00 20.16 125 THR A N 1
ATOM 794 C CA . THR A 1 114 ? 11.203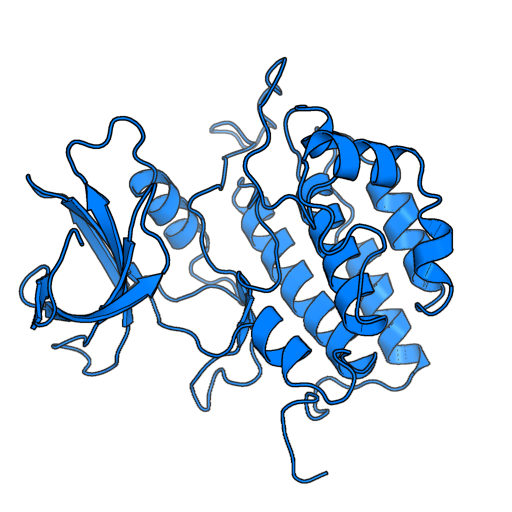 21.335 47.226 1.00 18.73 125 THR A CA 1
ATOM 795 C C . THR A 1 114 ? 10.041 20.426 46.936 1.00 20.99 125 THR A C 1
ATOM 796 O O . THR A 1 114 ? 8.890 20.792 47.188 1.00 21.31 125 THR A O 1
ATOM 800 N N . PHE A 1 115 ? 10.331 19.232 46.423 1.00 17.19 126 PHE A N 1
ATOM 801 C CA . PHE A 1 115 ? 9.325 18.203 46.310 1.00 15.56 126 PHE A CA 1
ATOM 802 C C . PHE A 1 115 ? 9.501 17.314 47.533 1.00 20.13 126 PHE A C 1
ATOM 803 O O . PHE A 1 115 ? 10.630 17.164 48.048 1.00 20.40 126 PHE A O 1
ATOM 811 N N . THR A 1 116 ? 8.435 16.593 47.903 1.00 19.49 127 THR A N 1
ATOM 812 C CA . THR A 1 116 ? 8.545 15.576 48.936 1.00 19.48 127 THR A CA 1
ATOM 813 C C . THR A 1 116 ? 9.397 14.433 48.385 1.00 22.34 127 THR A C 1
ATOM 814 O O . THR A 1 116 ? 9.605 14.322 47.170 1.00 18.94 127 THR A O 1
ATOM 818 N N . LEU A 1 117 ? 9.883 13.567 49.269 1.00 20.32 128 LEU A N 1
ATOM 819 C CA . LEU A 1 117 ? 10.631 12.410 48.830 1.00 21.09 128 LEU A CA 1
ATOM 820 C C . LEU A 1 117 ? 9.729 11.473 47.992 1.00 22.00 128 LEU A C 1
ATOM 821 O O . LEU A 1 117 ? 10.193 10.878 47.020 1.00 21.39 128 LEU A O 1
ATOM 826 N N . SER A 1 118 ? 8.415 11.416 48.298 1.00 18.49 129 SER A N 1
ATOM 827 C CA . SER A 1 118 ? 7.479 10.614 47.545 1.00 17.37 129 SER A CA 1
ATOM 828 C C . SER A 1 118 ? 7.475 11.033 46.081 1.00 20.16 129 SER A C 1
ATOM 829 O O . SER A 1 118 ? 7.624 10.180 45.183 1.00 20.27 129 SER A O 1
ATOM 832 N N . THR A 1 119 ? 7.312 12.354 45.857 1.00 16.73 130 THR A N 1
ATOM 833 C CA . THR A 1 119 ? 7.282 12.856 44.474 1.00 15.99 130 THR A CA 1
ATOM 834 C C . THR A 1 119 ? 8.684 12.704 43.855 1.00 18.18 130 THR A C 1
ATOM 835 O O . THR A 1 119 ? 8.793 12.275 42.688 1.00 17.69 130 THR A O 1
ATOM 839 N N . THR A 1 120 ? 9.739 13.104 44.596 1.00 16.72 131 THR A N 1
ATOM 840 C CA . THR A 1 120 ? 11.114 12.99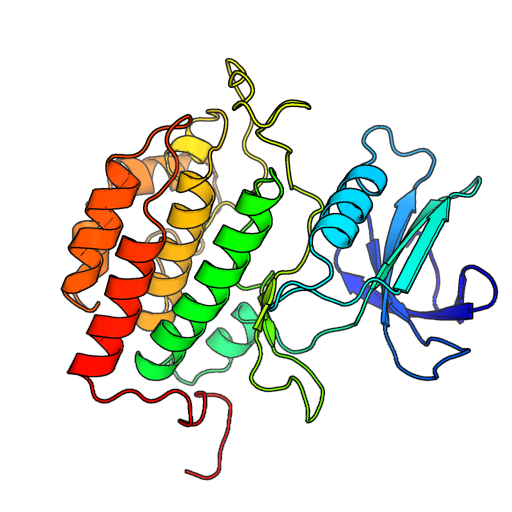6 44.064 1.00 15.86 131 THR A CA 1
ATOM 841 C C . THR A 1 120 ? 11.480 11.583 43.565 1.00 17.80 131 THR A C 1
ATOM 842 O O . THR A 1 120 ? 11.991 11.397 42.450 1.00 16.10 131 THR A O 1
ATOM 846 N N . LEU A 1 121 ? 11.207 10.572 44.385 1.00 15.60 132 LEU A N 1
ATOM 847 C CA . LEU A 1 121 ? 11.571 9.205 44.017 1.00 15.47 132 LEU A CA 1
ATOM 848 C C . LEU A 1 121 ? 10.736 8.669 42.867 1.00 18.11 132 LEU A C 1
ATOM 849 O O . LEU A 1 121 ? 11.258 7.925 42.034 1.00 17.90 132 LEU A O 1
ATOM 854 N N . ARG A 1 122 ? 9.428 9.018 42.828 1.00 16.39 133 ARG A N 1
ATOM 855 C CA . ARG A 1 122 ? 8.593 8.515 41.737 1.00 16.19 133 ARG A CA 1
ATOM 856 C C . ARG A 1 122 ? 8.995 9.195 40.439 1.00 16.81 133 ARG A C 1
ATOM 857 O O . ARG A 1 122 ? 9.039 8.538 39.398 1.00 16.39 133 ARG A O 1
ATOM 865 N N . LEU A 1 123 ? 9.356 10.490 40.515 1.00 13.94 134 LEU A N 1
ATOM 866 C CA . LEU A 1 123 ? 9.832 11.140 39.280 1.00 13.54 134 LEU A CA 1
ATOM 867 C C . LEU A 1 123 ? 11.174 10.547 38.894 1.00 16.79 134 LEU A C 1
ATOM 868 O O . LEU A 1 123 ? 11.425 10.352 37.705 1.00 16.29 134 LEU A O 1
ATOM 873 N N . GLY A 1 124 ? 12.023 10.240 39.869 1.00 14.67 135 GLY A N 1
ATOM 874 C CA . GLY A 1 124 ? 13.314 9.649 39.534 1.00 14.06 135 GLY A CA 1
ATOM 875 C C . GLY A 1 124 ? 13.178 8.351 38.777 1.00 15.75 135 GLY A C 1
ATOM 876 O O . GLY A 1 124 ? 13.921 8.100 37.823 1.00 15.51 135 GLY A O 1
ATOM 877 N N . LYS A 1 125 ? 12.236 7.496 39.198 1.00 15.49 136 LYS A N 1
ATOM 878 C CA . LYS A 1 125 ? 12.018 6.243 38.475 1.00 14.77 136 LYS A CA 1
ATOM 879 C C . LYS A 1 125 ? 11.572 6.521 37.037 1.00 16.52 136 LYS A C 1
ATOM 880 O O . LYS A 1 125 ? 12.064 5.900 36.100 1.00 15.91 136 LYS A O 1
ATOM 883 N N . GLN A 1 126 ? 10.631 7.466 36.863 1.00 14.45 137 GLN A N 1
ATOM 884 C CA . GLN A 1 126 ? 10.164 7.733 35.494 1.00 14.48 137 GLN A CA 1
ATOM 885 C C . GLN A 1 126 ? 11.283 8.281 34.610 1.00 15.96 137 GLN A C 1
ATOM 886 O O . GLN A 1 126 ? 11.412 7.900 33.431 1.00 15.21 137 GLN A O 1
ATOM 892 N N . ILE A 1 127 ? 12.065 9.208 35.173 1.00 13.90 138 ILE A N 1
ATOM 893 C CA . ILE A 1 127 ? 13.160 9.819 34.411 1.00 12.97 138 ILE A CA 1
ATOM 894 C C . ILE A 1 127 ? 14.226 8.763 34.076 1.00 15.63 138 ILE A C 1
ATOM 895 O O . ILE A 1 127 ? 14.749 8.747 32.964 1.00 15.01 138 ILE A O 1
ATOM 900 N N . LEU A 1 128 ? 14.589 7.896 35.046 1.00 13.60 139 LEU A N 1
ATOM 901 C CA . LEU A 1 128 ? 15.557 6.830 34.777 1.00 12.99 139 LEU A CA 1
ATOM 902 C C . LEU A 1 128 ? 15.057 5.943 33.631 1.00 15.28 139 LEU A C 1
ATOM 903 O O . LEU A 1 128 ? 15.836 5.578 32.764 1.00 15.53 139 LEU A O 1
ATOM 908 N N . GLU A 1 129 ? 13.760 5.599 33.626 1.00 14.37 140 GLU A N 1
ATOM 909 C CA . GLU A 1 129 ? 13.231 4.771 32.541 1.00 14.54 140 GLU A CA 1
ATOM 910 C C . GLU A 1 129 ? 13.476 5.446 31.202 1.00 15.35 140 GLU A C 1
ATOM 911 O O . GLU A 1 129 ? 13.859 4.782 30.212 1.00 15.88 140 GLU A O 1
ATOM 917 N N . SER A 1 130 ? 13.210 6.784 31.151 1.00 14.45 141 SER A N 1
ATOM 918 C CA . SER A 1 130 ? 13.388 7.492 29.885 1.00 13.88 141 SER A CA 1
ATOM 919 C C . SER A 1 130 ? 14.870 7.556 29.469 1.00 14.47 141 SER A C 1
ATOM 920 O O . SER A 1 130 ? 15.189 7.522 28.268 1.00 14.74 141 SER A O 1
ATOM 923 N N . ILE A 1 131 ? 15.783 7.671 30.444 1.00 13.21 142 ILE A N 1
ATOM 924 C CA . ILE A 1 131 ? 17.215 7.714 30.122 1.00 12.79 142 ILE A CA 1
ATOM 925 C C . ILE A 1 131 ? 17.683 6.362 29.578 1.00 15.06 142 ILE A C 1
ATOM 926 O O . ILE A 1 131 ? 18.367 6.302 28.559 1.00 14.87 142 ILE A O 1
ATOM 931 N N . GLU A 1 132 ? 17.258 5.267 30.228 1.00 14.84 143 GLU A N 1
ATOM 932 C CA . GLU A 1 132 ? 17.604 3.935 29.721 1.00 15.22 143 GLU A CA 1
ATOM 933 C C . GLU A 1 132 ? 17.030 3.729 28.314 1.00 16.63 143 GLU A C 1
ATOM 934 O O . GLU A 1 132 ? 17.703 3.158 27.466 1.00 16.77 143 GLU A O 1
ATOM 940 N N . ALA A 1 133 ? 15.818 4.262 28.042 1.00 15.05 144 ALA A N 1
ATOM 941 C CA . ALA A 1 133 ? 15.204 4.131 26.720 1.00 14.44 144 ALA A CA 1
ATOM 942 C C . ALA A 1 133 ? 16.017 4.832 25.643 1.00 17.05 144 ALA A C 1
ATOM 943 O O . ALA A 1 133 ? 16.324 4.219 24.612 1.00 16.47 144 ALA A O 1
ATOM 945 N N . ILE A 1 134 ? 16.415 6.108 25.868 1.00 14.97 145 ILE A N 1
ATOM 946 C CA . ILE A 1 134 ? 17.198 6.784 24.817 1.00 13.84 145 ILE A CA 1
ATOM 947 C C . ILE A 1 134 ? 18.559 6.069 24.642 1.00 13.80 145 ILE A C 1
ATOM 948 O O . ILE A 1 134 ? 19.010 5.857 23.521 1.00 13.73 145 ILE A O 1
ATOM 953 N N . HIS A 1 135 ? 19.187 5.648 25.728 1.00 13.61 146 HIS A N 1
ATOM 954 C CA . HIS A 1 135 ? 20.462 4.922 25.606 1.00 13.18 146 HIS A CA 1
ATOM 955 C C . HIS A 1 135 ? 20.282 3.607 24.829 1.00 16.46 146 HIS A C 1
ATOM 956 O O . HIS A 1 135 ? 21.172 3.216 24.084 1.00 15.66 146 HIS A O 1
ATOM 963 N N . SER A 1 136 ? 19.135 2.932 25.015 1.00 16.93 147 SER A N 1
ATOM 964 C CA . SER A 1 136 ? 18.866 1.643 24.348 1.00 17.67 147 SER A CA 1
ATOM 965 C C . SER A 1 136 ? 18.810 1.757 22.843 1.00 21.31 147 SER A C 1
ATOM 966 O O . SER A 1 136 ? 19.041 0.754 22.147 1.00 22.05 147 SER A O 1
ATOM 969 N N . VAL A 1 137 ? 18.476 2.954 22.328 1.00 16.41 148 VAL A N 1
ATOM 970 C CA . VAL A 1 137 ? 18.422 3.190 20.873 1.00 15.09 148 VAL A CA 1
ATOM 971 C C . VAL A 1 137 ? 19.720 3.845 20.350 1.00 17.47 148 VAL A C 1
ATOM 972 O O . VAL A 1 137 ? 19.804 4.257 19.187 1.00 19.12 148 VAL A O 1
ATOM 9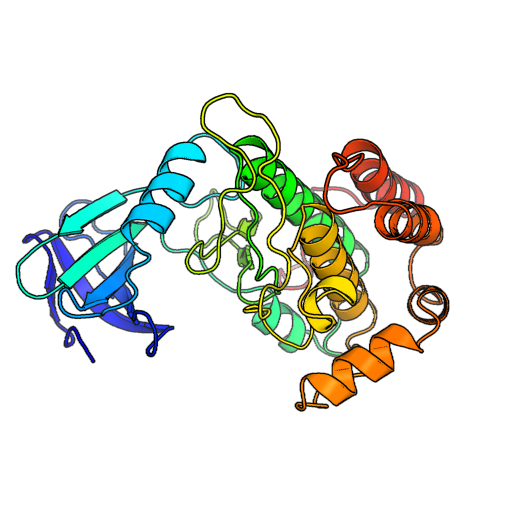76 N N . GLY A 1 138 ? 20.727 3.913 21.220 1.00 15.40 149 GLY A N 1
ATOM 977 C CA . GLY A 1 138 ? 22.050 4.357 20.832 1.00 15.36 149 GLY A CA 1
ATOM 978 C C . GLY A 1 138 ? 22.373 5.825 20.955 1.00 16.37 149 GLY A C 1
ATOM 979 O O . GLY A 1 138 ? 23.374 6.260 20.388 1.00 16.01 149 GLY A O 1
ATOM 980 N N . PHE A 1 139 ? 21.551 6.595 21.700 1.00 13.71 150 PHE A N 1
ATOM 981 C CA . PHE A 1 139 ? 21.788 8.020 21.823 1.00 13.83 150 PHE A CA 1
ATOM 982 C C . PHE A 1 139 ? 21.903 8.456 23.249 1.00 13.54 150 PHE A C 1
ATOM 983 O O . PHE A 1 139 ? 21.286 7.875 24.160 1.00 14.77 150 PHE A O 1
ATOM 991 N N . LEU A 1 140 ? 22.743 9.477 23.428 1.00 12.19 151 LEU A N 1
ATOM 992 C CA . LEU A 1 140 ? 22.841 10.197 24.710 1.00 11.68 151 LEU A CA 1
ATOM 993 C C . LEU A 1 140 ? 21.941 11.434 24.586 1.00 13.93 151 LEU A C 1
ATOM 994 O O . LEU A 1 140 ? 21.896 12.061 23.498 1.00 14.17 151 LEU A O 1
ATOM 999 N N . HIS A 1 141 ? 21.274 11.837 25.681 1.00 11.73 152 HIS A N 1
ATOM 1000 C CA . HIS A 1 141 ? 20.449 13.041 25.649 1.00 10.68 152 HIS A CA 1
ATOM 1001 C C . HIS A 1 141 ? 21.359 14.290 25.736 1.00 13.44 152 HIS A C 1
ATOM 1002 O O . HIS A 1 141 ? 21.220 15.216 24.925 1.00 13.24 152 HIS A O 1
ATOM 1009 N N . ARG A 1 142 ? 22.248 14.306 26.754 1.00 11.32 153 ARG A N 1
ATOM 1010 C CA . ARG A 1 142 ? 23.281 15.318 26.978 1.00 11.66 153 ARG A CA 1
ATOM 1011 C C . ARG A 1 142 ? 22.753 16.636 27.557 1.00 14.34 153 ARG A C 1
ATOM 1012 O O . ARG A 1 142 ? 23.562 17.517 27.873 1.00 14.68 153 ARG A O 1
ATOM 1020 N N . ASP A 1 143 ? 21.440 16.758 27.785 1.00 12.50 154 ASP A N 1
ATOM 1021 C CA . ASP A 1 143 ? 20.936 17.962 28.445 1.00 12.42 154 ASP A CA 1
ATOM 1022 C C . ASP A 1 143 ? 19.781 17.608 29.326 1.00 13.51 154 ASP A C 1
ATOM 1023 O O . ASP A 1 143 ? 18.695 18.197 29.250 1.00 13.55 154 ASP A O 1
ATOM 1028 N N . ILE A 1 144 ? 20.019 16.621 30.196 1.00 11.57 155 ILE A N 1
ATOM 1029 C CA . ILE A 1 144 ? 19.011 16.176 31.161 1.00 11.35 155 ILE A CA 1
ATOM 1030 C C . ILE A 1 144 ? 18.879 17.280 32.202 1.00 14.45 155 ILE A C 1
ATOM 1031 O O . ILE A 1 144 ? 19.865 17.648 32.862 1.00 13.99 155 ILE A O 1
ATOM 1036 N N . LYS A 1 145 ? 17.715 17.875 32.298 1.00 12.94 156 LYS A N 1
ATOM 1037 C CA . LYS A 1 145 ? 17.473 18.981 33.203 1.00 12.77 156 LYS A CA 1
ATOM 1038 C C . LYS A 1 145 ? 15.970 19.037 33.467 1.00 15.21 156 LYS A C 1
ATOM 1039 O O . LYS A 1 145 ? 15.190 18.525 32.659 1.00 13.59 156 LYS A O 1
ATOM 1045 N N . PRO A 1 146 ? 15.526 19.672 34.568 1.00 13.03 157 PRO A N 1
ATOM 1046 C CA . PRO A 1 146 ? 14.087 19.673 34.879 1.00 12.61 157 PRO A CA 1
ATOM 1047 C C . PRO A 1 146 ? 13.202 20.290 33.806 1.00 14.68 157 PRO A C 1
ATOM 1048 O O . PRO A 1 146 ? 12.083 19.805 33.643 1.00 14.11 157 PRO A O 1
ATOM 1052 N N . SER A 1 147 ? 13.675 21.300 33.063 1.00 12.97 158 SER A N 1
ATOM 1053 C CA . SER A 1 147 ? 12.803 21.881 32.042 1.00 14.34 158 SER A CA 1
ATOM 1054 C C . SER A 1 147 ? 12.649 20.992 30.819 1.00 15.84 158 SER A C 1
ATOM 1055 O O . SER A 1 147 ? 11.808 21.284 29.961 1.00 16.18 158 SER A O 1
ATOM 1058 N N . ASN A 1 148 ? 13.459 19.934 30.718 1.00 13.29 159 ASN A N 1
ATOM 1059 C CA . ASN A 1 148 ? 13.320 18.960 29.638 1.00 12.21 159 ASN A CA 1
ATOM 1060 C C . ASN A 1 148 ? 12.468 17.775 30.058 1.00 13.63 159 ASN A C 1
ATOM 1061 O O . ASN A 1 148 ? 12.424 16.775 29.321 1.00 14.26 159 ASN A O 1
ATOM 1066 N N . PHE A 1 149 ? 11.763 17.874 31.233 1.00 13.11 160 PHE A N 1
ATOM 1067 C CA . PHE A 1 149 ? 10.837 16.817 31.646 1.00 12.39 160 PHE A CA 1
ATOM 1068 C C . PHE A 1 149 ? 9.508 17.471 31.900 1.00 14.42 160 PHE A C 1
ATOM 1069 O O . PHE A 1 149 ? 9.436 18.425 32.668 1.00 15.04 160 PHE A O 1
ATOM 1077 N N . ALA A 1 150 ? 8.461 16.977 31.252 1.00 12.84 161 ALA A N 1
ATOM 1078 C CA . ALA A 1 150 ? 7.139 17.602 31.416 1.00 13.60 161 ALA A CA 1
ATOM 1079 C C . ALA A 1 150 ? 6.094 16.563 31.747 1.00 15.38 161 ALA A C 1
ATOM 1080 O O . ALA A 1 150 ? 6.101 15.464 31.195 1.00 15.37 161 ALA A O 1
ATOM 1082 N N . MET A 1 151 ? 5.146 16.946 32.603 1.00 14.04 162 MET A N 1
ATOM 1083 C CA . MET A 1 151 ? 4.027 16.057 32.897 1.00 13.44 162 MET A CA 1
ATOM 1084 C C . MET A 1 151 ? 3.031 16.133 31.758 1.00 16.24 162 MET A C 1
ATOM 1085 O O . MET A 1 151 ? 2.969 17.118 31.045 1.00 14.80 162 MET A O 1
ATOM 1090 N N . GLY A 1 152 ? 2.214 15.106 31.629 1.00 14.32 163 GLY A N 1
ATOM 1091 C CA . GLY A 1 152 ? 1.166 15.090 30.601 1.00 14.91 163 GLY A CA 1
ATOM 1092 C C . GLY A 1 152 ? 0.106 16.146 30.834 1.00 15.90 163 GLY A C 1
ATOM 1093 O O . GLY A 1 152 ? 0.037 16.755 31.905 1.00 14.78 163 GLY A O 1
ATOM 1094 N N . ARG A 1 153 ? -0.740 16.352 29.823 1.00 14.20 164 ARG A N 1
ATOM 1095 C CA A ARG A 1 153 ? -1.781 17.376 29.844 0.50 14.36 164 ARG A CA 1
ATOM 1096 C CA B ARG A 1 153 ? -1.800 17.347 29.950 0.50 14.29 164 ARG A CA 1
ATOM 1097 C C . ARG A 1 153 ? -3.161 16.768 29.544 1.00 16.55 164 ARG A C 1
ATOM 1098 O O . ARG A 1 153 ? -4.082 17.516 29.171 1.00 16.01 164 ARG A O 1
ATOM 1113 N N . LEU A 1 154 ? -3.313 15.453 29.684 1.00 13.51 165 LEU A N 1
ATOM 1114 C CA . LEU A 1 154 ? -4.582 14.780 29.332 1.00 14.38 165 LEU A CA 1
ATOM 1115 C C . LEU A 1 154 ? -5.027 13.870 30.449 1.00 17.38 165 LEU A C 1
ATOM 1116 O O . LEU A 1 154 ? -4.192 13.369 31.213 1.00 15.91 165 LEU A O 1
ATOM 1121 N N . PRO A 1 155 ? -6.308 13.471 30.480 1.00 15.43 166 PRO A N 1
ATOM 1122 C CA . PRO A 1 155 ? -6.731 12.462 31.470 1.00 15.29 166 PRO A CA 1
ATOM 1123 C C . PRO A 1 155 ? -5.910 11.149 31.433 1.00 16.75 166 PRO A C 1
ATOM 1124 O O . PRO A 1 155 ? -5.750 10.510 32.476 1.00 18.11 166 PRO A O 1
ATOM 1128 N N . SER A 1 156 ? -5.399 10.762 30.257 1.00 15.09 167 SER A N 1
ATOM 1129 C CA . SER A 1 156 ? -4.630 9.528 30.078 1.00 15.36 167 SER A CA 1
ATOM 1130 C C . SER A 1 156 ? -3.133 9.703 30.326 1.00 17.62 167 SER A C 1
ATOM 1131 O O . SER A 1 156 ? -2.406 8.708 30.251 1.00 18.77 167 SER A O 1
ATOM 1134 N N . THR A 1 157 ? -2.673 10.950 30.568 1.00 15.90 168 THR A N 1
ATOM 1135 C CA . THR A 1 157 ? -1.226 11.195 30.692 1.00 14.38 168 THR A CA 1
ATOM 1136 C C . THR A 1 157 ? -0.827 12.111 31.833 1.00 16.27 168 THR A C 1
ATOM 1137 O O . THR A 1 157 ? 0.378 12.368 31.977 1.00 15.80 168 THR A O 1
ATOM 1141 N N . TYR A 1 158 ? -1.761 12.685 32.592 1.00 14.63 169 TYR A N 1
ATOM 1142 C CA . TYR A 1 158 ? -1.399 13.732 33.548 1.00 14.64 169 TYR A CA 1
ATOM 1143 C C . TYR A 1 158 ? -0.478 13.278 34.691 1.00 17.54 169 TYR A C 1
ATOM 1144 O O . TYR A 1 158 ? 0.046 14.147 35.413 1.00 16.96 169 TYR A O 1
ATOM 1153 N N . ARG A 1 159 ? -0.329 11.962 34.885 1.00 15.81 170 ARG A N 1
ATOM 1154 C CA . ARG A 1 159 ? 0.583 11.426 35.913 1.00 15.34 170 ARG A CA 1
ATOM 1155 C C . ARG A 1 159 ? 1.817 10.787 35.293 1.00 17.91 170 ARG A C 1
ATOM 1156 O O . ARG A 1 159 ? 2.608 10.134 36.001 1.00 18.27 170 ARG A O 1
ATOM 1164 N N . LYS A 1 160 ? 2.014 11.014 33.978 1.00 15.19 171 LYS A N 1
ATOM 1165 C CA . LYS A 1 160 ? 3.153 10.498 33.230 1.00 15.17 171 LYS A CA 1
ATOM 1166 C C . LYS A 1 160 ? 4.099 11.634 32.960 1.00 15.98 171 LYS A C 1
ATOM 1167 O O . LYS A 1 160 ? 3.671 12.753 32.683 1.00 14.81 171 LYS A O 1
ATOM 1171 N N . CYS A 1 161 ? 5.393 11.340 33.084 1.00 14.86 172 CYS A N 1
ATOM 1172 C CA . CYS A 1 161 ? 6.431 12.344 32.873 1.00 14.60 172 CYS A CA 1
ATOM 1173 C C . CYS A 1 161 ? 7.138 12.012 31.564 1.00 16.39 172 CYS A C 1
ATOM 1174 O O . CYS A 1 161 ? 7.492 10.860 31.335 1.00 17.46 172 CYS A O 1
ATOM 1177 N N . TYR A 1 162 ? 7.340 13.029 30.711 1.00 14.34 173 TYR A N 1
ATOM 1178 C CA . TYR A 1 162 ? 7.934 12.882 29.392 1.00 12.97 173 TYR A CA 1
ATOM 1179 C C . TYR A 1 162 ? 9.265 13.554 29.258 1.00 14.50 173 TYR A C 1
ATOM 1180 O O . TYR A 1 162 ? 9.443 14.686 29.687 1.00 13.87 173 TYR A O 1
ATOM 1189 N N . MET A 1 163 ? 10.189 12.847 28.609 1.00 13.19 174 MET A N 1
ATOM 1190 C CA . MET A 1 163 ? 11.495 13.382 28.264 1.00 12.50 174 MET A CA 1
ATOM 1191 C C . MET A 1 163 ? 11.305 14.176 26.976 1.00 15.83 174 MET A C 1
ATOM 1192 O O . MET A 1 163 ? 10.734 13.650 25.996 1.00 16.12 174 MET A O 1
ATOM 1197 N N . LEU A 1 164 ? 11.816 15.409 26.974 1.00 12.76 175 LEU A N 1
ATOM 1198 C CA . LEU A 1 164 ? 11.726 16.275 25.797 1.00 13.31 175 LEU A CA 1
ATOM 1199 C C . LEU A 1 164 ? 13.071 16.673 25.298 1.00 15.66 175 LEU A C 1
ATOM 1200 O O . LEU A 1 164 ? 14.050 16.755 26.043 1.00 14.16 175 LEU A O 1
ATOM 1205 N N . ASP A 1 165 ? 13.087 16.996 24.002 1.00 14.07 176 ASP A N 1
ATOM 1206 C CA . ASP A 1 165 ? 14.136 17.724 23.287 1.00 13.57 176 ASP A CA 1
ATOM 1207 C C . ASP A 1 165 ? 15.374 16.919 23.010 1.00 16.59 176 ASP A C 1
ATOM 1208 O O . ASP A 1 165 ? 16.219 16.772 23.889 1.00 17.07 176 ASP A O 1
ATOM 1213 N N . PHE A 1 166 ? 15.535 16.497 21.771 1.00 13.71 177 PHE A N 1
ATOM 1214 C CA . PHE A 1 166 ? 16.697 15.727 21.363 1.00 14.08 177 PHE A CA 1
ATOM 1215 C C . PHE A 1 166 ? 17.678 16.579 20.551 1.00 13.78 177 PHE A C 1
ATOM 1216 O O . PHE A 1 166 ? 18.555 16.017 19.910 1.00 15.04 177 PHE A O 1
ATOM 1224 N N . GLY A 1 167 ? 17.535 17.904 20.604 1.00 13.38 178 GLY A N 1
ATOM 1225 C CA . GLY A 1 167 ? 18.392 18.834 19.849 1.00 14.26 178 GLY A CA 1
ATOM 1226 C C . GLY A 1 167 ? 19.873 18.740 20.175 1.00 15.19 178 GLY A C 1
ATOM 1227 O O . GLY A 1 167 ? 20.715 19.074 19.337 1.00 17.03 178 GLY A O 1
ATOM 1228 N N . LEU A 1 168 ? 20.213 18.332 21.413 1.00 12.95 179 LEU A N 1
ATOM 1229 C CA . LEU A 1 168 ? 21.604 18.218 21.799 1.00 13.40 179 LEU A CA 1
ATOM 1230 C C . LEU A 1 168 ? 22.043 16.755 21.870 1.00 15.15 179 LEU A C 1
ATOM 1231 O O . LEU A 1 168 ? 23.153 16.488 22.322 1.00 14.93 179 LEU A O 1
ATOM 1236 N N . ALA A 1 169 ? 21.189 15.810 21.434 1.00 14.32 180 ALA A N 1
ATOM 1237 C CA . ALA A 1 169 ? 21.545 14.389 21.509 1.00 14.11 180 ALA A CA 1
ATOM 1238 C C . ALA A 1 169 ? 22.726 14.047 20.602 1.00 17.31 180 ALA A C 1
ATOM 1239 O O . ALA A 1 169 ? 23.067 14.791 19.663 1.00 17.10 180 ALA A O 1
ATOM 1241 N N . ARG A 1 170 ? 23.364 12.924 20.893 1.00 14.22 181 ARG A N 1
ATOM 1242 C CA . ARG A 1 170 ? 24.450 12.424 20.068 1.00 13.02 181 ARG A CA 1
ATOM 1243 C C . ARG A 1 170 ? 24.389 10.915 20.063 1.00 15.56 181 ARG A C 1
ATOM 1244 O O . ARG A 1 170 ? 24.223 10.302 21.122 1.00 14.07 181 ARG A O 1
ATOM 1252 N N . GLN A 1 171 ? 24.565 10.308 18.873 1.00 15.10 182 GLN A N 1
ATOM 1253 C CA . GLN A 1 171 ? 24.649 8.851 18.770 1.00 14.35 182 GLN A CA 1
ATOM 1254 C C . GLN A 1 171 ? 25.984 8.386 19.362 1.00 16.29 182 GLN A C 1
ATOM 1255 O O . GLN A 1 171 ? 27.029 8.945 19.015 1.00 17.08 182 GLN A O 1
ATOM 1261 N N . TYR A 1 172 ? 25.944 7.448 20.317 1.00 14.99 183 TYR A N 1
ATOM 1262 C CA . TYR A 1 172 ? 27.213 7.004 20.908 1.00 15.72 183 TYR A CA 1
ATOM 1263 C C . TYR A 1 172 ? 27.675 5.667 20.342 1.00 19.09 183 TYR A C 1
ATOM 1264 O O . TYR A 1 172 ? 28.752 5.195 20.700 1.00 17.82 183 TYR A O 1
ATOM 1273 N N . THR A 1 173 ? 26.889 5.091 19.427 1.00 19.60 184 THR A N 1
ATOM 1274 C CA . THR A 1 173 ? 27.226 3.810 18.797 1.00 20.31 184 THR A CA 1
ATOM 1275 C C . THR A 1 173 ? 27.541 4.013 17.318 1.00 28.93 184 THR A C 1
ATOM 1276 O O . THR A 1 173 ? 27.303 5.098 16.778 1.00 27.17 184 THR A O 1
ATOM 1280 N N . ASN A 1 174 ? 28.077 2.959 16.652 1.00 28.11 185 ASN A N 1
ATOM 1281 C CA . ASN A 1 174 ? 28.246 2.965 15.202 1.00 29.25 185 ASN A CA 1
ATOM 1282 C C . ASN A 1 174 ? 26.980 2.288 14.633 1.00 37.20 185 ASN A C 1
ATOM 1283 O O . ASN A 1 174 ? 25.982 2.166 15.343 1.00 35.98 185 ASN A O 1
ATOM 1288 N N . THR A 1 175 ? 27.041 1.785 13.383 1.00 38.72 186 THR A N 1
ATOM 1289 C CA . THR A 1 175 ? 25.904 1.095 12.756 1.00 40.63 186 THR A CA 1
ATOM 1290 C C . THR A 1 175 ? 25.618 -0.294 13.361 1.00 46.98 186 THR A C 1
ATOM 1291 O O . THR A 1 175 ? 24.472 -0.749 13.308 1.00 47.85 186 THR A O 1
ATOM 1295 N N . THR A 1 176 ? 26.643 -0.945 13.960 1.00 43.51 187 THR A N 1
ATOM 1296 C CA . THR A 1 176 ? 26.551 -2.311 14.499 1.00 42.63 187 THR A CA 1
ATOM 1297 C C . THR A 1 176 ? 26.457 -2.416 16.038 1.00 42.97 187 THR A C 1
ATOM 1298 O O . THR A 1 176 ? 26.755 -3.479 16.598 1.00 43.56 187 THR A O 1
ATOM 1302 N N . GLY A 1 177 ? 26.020 -1.339 16.699 1.00 34.85 188 GLY A N 1
ATOM 1303 C CA . GLY A 1 177 ? 25.823 -1.319 18.141 1.00 32.55 188 GLY A CA 1
ATOM 1304 C C . GLY A 1 177 ? 27.062 -1.205 19.005 1.00 31.16 188 GLY A C 1
ATOM 1305 O O . GLY A 1 177 ? 26.949 -1.284 20.232 1.00 31.03 188 GLY A O 1
ATOM 1306 N N . ASP A 1 178 ? 28.259 -1.043 18.389 1.00 25.42 189 ASP A N 1
ATOM 1307 C CA . ASP A 1 178 ? 29.478 -0.892 19.169 1.00 24.18 189 ASP A CA 1
ATOM 1308 C C . ASP A 1 178 ? 29.607 0.553 19.598 1.00 22.94 189 ASP A C 1
ATOM 1309 O O . ASP A 1 178 ? 29.151 1.437 18.874 1.00 21.53 189 ASP A O 1
ATOM 1314 N N . VAL A 1 179 ? 30.250 0.791 20.733 1.00 20.25 190 VAL A N 1
ATOM 1315 C CA . VAL A 1 179 ? 30.488 2.143 21.224 1.00 17.81 190 VAL A CA 1
ATOM 1316 C C . VAL A 1 179 ? 31.487 2.818 20.297 1.00 19.28 190 VAL A C 1
ATOM 1317 O O . VAL A 1 179 ? 32.527 2.220 19.966 1.00 18.43 190 VAL A O 1
ATOM 1321 N N . ARG A 1 180 ? 31.133 4.005 19.776 1.00 16.61 191 ARG A N 1
ATOM 1322 C CA . ARG A 1 180 ? 32.024 4.786 18.929 1.00 15.21 191 ARG A CA 1
ATOM 1323 C C . ARG A 1 180 ? 33.231 5.255 19.745 1.00 16.33 191 ARG A C 1
ATOM 1324 O O . ARG A 1 180 ? 33.123 5.487 20.958 1.00 15.32 191 ARG A O 1
ATOM 1332 N N . PRO A 1 181 ? 34.383 5.521 19.106 1.00 14.92 192 PRO A N 1
ATOM 1333 C CA . PRO A 1 181 ? 35.493 6.095 19.864 1.00 14.19 192 PRO A CA 1
ATOM 1334 C C . PRO A 1 181 ? 35.134 7.495 20.384 1.00 16.29 192 PRO A C 1
ATOM 1335 O O . PRO A 1 181 ? 34.447 8.270 19.683 1.00 16.48 192 PRO A O 1
ATOM 1339 N N . PRO A 1 182 ? 35.581 7.822 21.598 1.00 15.12 193 PRO A N 1
ATOM 1340 C CA . PRO A 1 182 ? 35.388 9.181 22.098 1.00 14.77 193 PRO A CA 1
ATOM 1341 C C . PRO A 1 182 ? 36.324 10.151 21.386 1.00 17.81 193 PRO A C 1
ATOM 1342 O O . PRO A 1 182 ? 37.457 9.787 21.074 1.00 18.51 193 PRO A O 1
ATOM 1346 N N . ARG A 1 183 ? 35.868 11.376 21.117 1.00 14.71 194 ARG A N 1
ATOM 1347 C CA . ARG A 1 183 ? 36.782 12.363 20.553 1.00 14.57 194 ARG A CA 1
ATOM 1348 C C . ARG A 1 183 ? 37.769 12.752 21.645 1.00 16.75 194 ARG A C 1
ATOM 1349 O O . ARG A 1 183 ? 37.480 12.592 22.839 1.00 18.25 194 ARG A O 1
ATOM 1357 N N . ASN A 1 184 ? 38.941 13.265 21.228 1.00 17.84 195 ASN A N 1
ATOM 1358 C CA . ASN A 1 184 ? 39.971 13.660 22.164 1.00 19.84 195 ASN A CA 1
ATOM 1359 C C . ASN A 1 184 ? 39.563 14.856 23.023 1.00 22.52 195 ASN A C 1
ATOM 1360 O O . ASN A 1 184 ? 40.081 15.026 24.102 1.00 24.45 195 ASN A O 1
ATOM 1365 N N . VAL A 1 185 ? 38.616 15.660 22.543 1.00 16.90 196 VAL A N 1
ATOM 1366 C CA . VAL A 1 185 ? 38.067 16.787 23.289 1.00 17.15 196 VAL A CA 1
ATOM 1367 C C . VAL A 1 185 ? 36.663 16.937 22.753 1.00 18.88 196 VAL A C 1
ATOM 1368 O O . VAL A 1 185 ? 36.415 16.685 21.563 1.00 20.40 196 VAL A O 1
ATOM 1372 N N . ALA A 1 186 ? 35.722 17.343 23.610 1.00 15.22 197 ALA A N 1
ATOM 1373 C CA . ALA A 1 186 ? 34.353 17.594 23.172 1.00 15.07 197 ALA A CA 1
ATOM 1374 C C . ALA A 1 186 ? 33.851 18.733 24.037 1.00 16.24 197 ALA A C 1
ATOM 1375 O O . ALA A 1 186 ? 33.751 18.561 25.248 1.00 15.30 197 ALA A O 1
ATOM 1377 N N . GLY A 1 187 ? 33.644 19.919 23.437 1.00 17.73 198 GLY A N 1
ATOM 1378 C CA . GLY A 1 187 ? 33.189 21.062 24.224 1.00 16.58 198 GLY A CA 1
ATOM 1379 C C . GLY A 1 187 ? 31.771 20.818 24.699 1.00 17.12 198 GLY A C 1
ATOM 1380 O O . GLY A 1 187 ? 30.893 20.644 23.862 1.00 19.09 198 GLY A O 1
ATOM 1381 N N . PHE A 1 188 ? 31.539 20.781 26.010 1.00 16.44 199 PHE A N 1
ATOM 1382 C CA . PHE A 1 188 ? 30.221 20.403 26.527 1.00 16.39 199 PHE A CA 1
ATOM 1383 C C . PHE A 1 188 ? 29.124 21.420 26.169 1.00 21.00 199 PHE A C 1
ATOM 1384 O O . PHE A 1 188 ? 29.355 22.630 26.205 1.00 20.43 199 PHE A O 1
ATOM 1392 N N . ARG A 1 189 ? 27.935 20.872 25.793 1.00 19.76 200 ARG A N 1
ATOM 1393 C CA . ARG A 1 189 ? 26.813 21.631 25.254 1.00 21.24 200 ARG A CA 1
ATOM 1394 C C . ARG A 1 189 ? 25.653 21.855 26.219 1.00 22.30 200 ARG A C 1
ATOM 1395 O O . ARG A 1 189 ? 24.825 22.737 25.965 1.00 23.37 200 ARG A O 1
ATOM 1403 N N . GLY A 1 190 ? 25.521 20.983 27.210 1.00 19.20 201 GLY A N 1
ATOM 1404 C CA . GLY A 1 190 ? 24.402 21.001 28.136 1.00 19.15 201 GLY A CA 1
ATOM 1405 C C . GLY A 1 190 ? 24.416 22.150 29.119 1.00 22.80 201 GLY A C 1
ATOM 1406 O O . GLY A 1 190 ? 25.383 22.904 29.224 1.00 23.56 201 GLY A O 1
ATOM 1407 N N . THR A 1 191 ? 23.338 22.258 29.858 1.00 19.10 202 THR A N 1
ATOM 1408 C CA . THR A 1 191 ? 23.135 23.300 30.859 1.00 17.70 202 THR A CA 1
ATOM 1409 C C . THR A 1 191 ? 24.182 23.160 31.960 1.00 19.42 202 THR A C 1
ATOM 1410 O O . THR A 1 191 ? 24.477 22.064 32.452 1.00 18.37 202 THR A O 1
ATOM 1414 N N . VAL A 1 192 ? 24.778 24.283 32.341 1.00 14.90 203 VAL A N 1
ATOM 1415 C CA . VAL A 1 192 ? 25.831 24.233 33.329 1.00 15.00 203 VAL A CA 1
ATOM 1416 C C . VAL A 1 192 ? 25.421 23.598 34.673 1.00 16.17 203 VAL A C 1
ATOM 1417 O O . VAL A 1 192 ? 26.190 22.819 35.238 1.00 16.72 203 VAL A O 1
ATOM 1421 N N . ARG A 1 193 ? 24.241 23.938 35.203 1.00 14.21 204 ARG A N 1
ATOM 1422 C CA . ARG A 1 193 ? 23.921 23.475 36.526 1.00 13.77 204 ARG A CA 1
ATOM 1423 C C . ARG A 1 193 ? 23.975 21.947 36.723 1.00 14.50 204 ARG A C 1
ATOM 1424 O O . ARG A 1 193 ? 24.366 21.467 37.799 1.00 14.23 204 ARG A O 1
ATOM 1432 N N . TYR A 1 194 ? 23.535 21.192 35.709 1.00 13.74 205 TYR A N 1
ATOM 1433 C CA . TYR A 1 194 ? 23.410 19.740 35.849 1.00 12.98 205 TYR A CA 1
ATOM 1434 C C . TYR A 1 194 ? 24.475 18.953 35.117 1.00 14.80 205 TYR A C 1
ATOM 1435 O O . TYR A 1 194 ? 24.384 17.722 35.090 1.00 14.45 205 TYR A O 1
ATOM 1444 N N . ALA A 1 195 ? 25.497 19.630 34.567 1.00 13.12 206 ALA A N 1
ATOM 1445 C CA . ALA A 1 195 ? 26.524 18.910 33.820 1.00 13.08 206 ALA A CA 1
ATOM 1446 C C . ALA A 1 195 ? 27.438 18.116 34.747 1.00 14.76 206 ALA A C 1
ATOM 1447 O O . ALA A 1 195 ? 27.775 18.584 35.853 1.00 14.06 206 ALA A O 1
ATOM 1449 N N . SER A 1 196 ? 27.895 16.928 34.289 1.00 13.05 207 SER A N 1
ATOM 1450 C CA . SER A 1 196 ? 28.798 16.128 35.117 1.00 12.39 207 SER A CA 1
ATOM 1451 C C . SER A 1 196 ? 30.188 16.769 35.153 1.00 14.84 207 SER A C 1
ATOM 1452 O O . SER A 1 196 ? 30.552 17.581 34.281 1.00 13.80 207 SER A O 1
ATOM 1455 N N . VAL A 1 197 ? 31.025 16.310 36.095 1.00 13.86 208 VAL A N 1
ATOM 1456 C CA . VAL A 1 197 ? 32.429 16.795 36.119 1.00 13.14 208 VAL A CA 1
ATOM 1457 C C . VAL A 1 197 ? 33.137 16.405 34.796 1.00 15.86 208 VAL A C 1
ATOM 1458 O O . VAL A 1 197 ? 33.953 17.190 34.287 1.00 16.33 208 VAL A O 1
ATOM 1462 N N . ASN A 1 198 ? 32.830 15.224 34.218 1.00 15.10 209 ASN A N 1
ATOM 1463 C CA . ASN A 1 198 ? 33.467 14.793 32.966 1.00 14.98 209 ASN A CA 1
ATOM 1464 C C . ASN A 1 198 ? 33.080 15.787 31.843 1.00 15.50 209 ASN A C 1
ATOM 1465 O O . ASN A 1 198 ? 33.923 16.158 31.009 1.00 15.81 209 ASN A O 1
ATOM 1470 N N . ALA A 1 199 ? 31.796 16.190 31.785 1.00 13.13 210 ALA A N 1
ATOM 1471 C CA . ALA A 1 199 ? 31.350 17.155 30.789 1.00 12.00 210 ALA A CA 1
ATOM 1472 C C . ALA A 1 199 ? 32.101 18.490 30.986 1.00 14.85 210 ALA A C 1
ATOM 1473 O O . ALA A 1 199 ? 32.602 19.073 30.020 1.00 15.03 210 ALA A O 1
ATOM 1475 N N . HIS A 1 200 ? 32.226 18.932 32.252 1.00 13.77 211 HIS A N 1
ATOM 1476 C CA . HIS A 1 200 ? 32.945 20.188 32.551 1.00 14.17 211 HIS A CA 1
ATOM 1477 C C . HIS A 1 200 ? 34.412 20.136 32.101 1.00 17.69 211 HIS A C 1
ATOM 1478 O O . HIS A 1 200 ? 35.013 21.184 31.778 1.00 18.42 211 HIS A O 1
ATOM 1485 N N . LYS A 1 201 ? 35.005 18.928 32.061 1.00 13.66 212 LYS A N 1
ATOM 1486 C CA . LYS A 1 201 ? 36.384 18.752 31.605 1.00 13.41 212 LYS A CA 1
ATOM 1487 C C . LYS A 1 201 ? 36.447 18.662 30.067 1.00 15.91 212 LYS A C 1
ATOM 1488 O O . LYS A 1 201 ? 37.544 18.391 29.535 1.00 16.07 212 LYS A O 1
ATOM 1494 N N . ASN A 1 202 ? 35.306 18.874 29.350 1.00 13.32 213 ASN A N 1
ATOM 1495 C CA . ASN A 1 202 ? 35.291 18.820 27.898 1.00 12.78 213 ASN A CA 1
ATOM 1496 C C . ASN A 1 202 ? 35.767 17.445 27.401 1.00 15.67 213 ASN A C 1
ATOM 1497 O O . ASN A 1 202 ? 36.455 17.319 26.387 1.00 15.79 213 ASN A O 1
ATOM 1502 N N . ARG A 1 203 ? 35.331 16.393 28.135 1.00 13.73 214 ARG A N 1
ATOM 1503 C CA . ARG A 1 203 ? 35.592 15.028 27.696 1.00 13.74 214 ARG A CA 1
ATOM 1504 C C . ARG A 1 203 ? 34.340 14.495 26.985 1.00 13.70 214 ARG A C 1
ATOM 1505 O O . ARG A 1 203 ? 33.206 14.926 27.294 1.00 14.28 214 ARG A O 1
ATOM 1513 N N . GLU A 1 204 ? 34.519 13.594 26.020 1.00 13.52 215 GLU A N 1
ATOM 1514 C CA . GLU A 1 204 ? 33.354 13.014 25.381 1.00 12.60 215 GLU A CA 1
ATOM 1515 C C . GLU A 1 204 ? 32.384 12.455 26.439 1.00 13.96 215 GLU A C 1
ATOM 1516 O O . GLU A 1 204 ? 32.807 11.723 27.343 1.00 14.14 215 GLU A O 1
ATOM 1522 N N . MET A 1 205 ? 31.088 12.801 26.311 1.00 11.99 216 MET A N 1
ATOM 1523 C CA . MET A 1 205 ? 30.111 12.331 27.272 1.00 12.09 216 MET A CA 1
ATOM 1524 C C . MET A 1 205 ? 29.734 10.889 27.009 1.00 14.00 216 MET A C 1
ATOM 1525 O O . MET A 1 205 ? 29.711 10.438 25.868 1.00 13.27 216 MET A O 1
ATOM 1530 N N . GLY A 1 206 ? 29.427 10.185 28.094 1.00 13.40 217 GLY A N 1
ATOM 1531 C CA . GLY A 1 206 ? 28.904 8.830 28.002 1.00 13.84 217 GLY A CA 1
ATOM 1532 C C . GLY A 1 206 ? 27.555 8.709 28.673 1.00 14.13 217 GLY A C 1
ATOM 1533 O O . GLY A 1 206 ? 26.971 9.696 29.143 1.00 13.75 217 GLY A O 1
ATOM 1534 N N . ARG A 1 207 ? 27.053 7.469 28.741 1.00 13.08 218 ARG A N 1
ATOM 1535 C CA . ARG A 1 207 ? 25.758 7.217 29.362 1.00 13.09 218 ARG A CA 1
ATOM 1536 C C . ARG A 1 207 ? 25.730 7.636 30.828 1.00 12.69 218 ARG A C 1
ATOM 1537 O O . ARG A 1 207 ? 24.721 8.149 31.323 1.00 13.08 218 ARG A O 1
ATOM 1545 N N . HIS A 1 208 ? 26.875 7.466 31.495 1.00 11.80 219 HIS A N 1
ATOM 1546 C CA . HIS A 1 208 ? 26.983 7.817 32.904 1.00 12.31 219 HIS A CA 1
ATOM 1547 C C . HIS A 1 208 ? 26.775 9.329 33.125 1.00 13.32 219 HIS A C 1
ATOM 1548 O O . HIS A 1 208 ? 26.357 9.716 34.206 1.00 13.08 219 HIS A O 1
ATOM 1555 N N . ASP A 1 209 ? 27.116 10.173 32.117 1.00 12.33 220 ASP A N 1
ATOM 1556 C CA . ASP A 1 209 ? 26.971 11.625 32.298 1.00 12.23 220 ASP A CA 1
ATOM 1557 C C . ASP A 1 209 ? 25.526 12.041 32.301 1.00 13.40 220 ASP A C 1
ATOM 1558 O O . ASP A 1 209 ? 25.164 12.960 33.024 1.00 12.89 220 ASP A O 1
ATOM 1563 N N . ASP A 1 210 ? 24.646 11.317 31.568 1.00 12.25 221 ASP A N 1
ATOM 1564 C CA . ASP A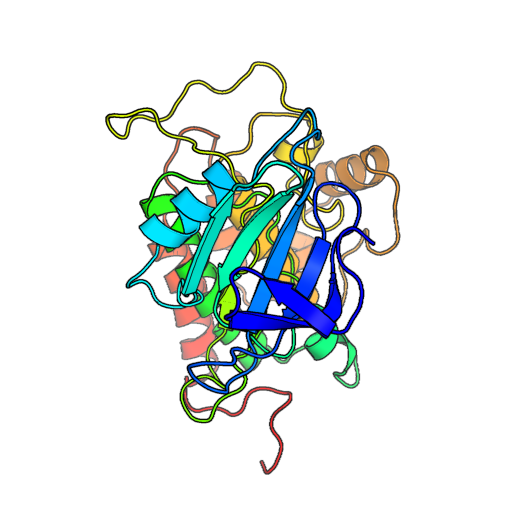 1 210 ? 23.214 11.615 31.684 1.00 11.74 221 ASP A CA 1
ATOM 1565 C C . ASP A 1 210 ? 22.719 11.204 33.082 1.00 13.66 221 ASP A C 1
ATOM 1566 O O . ASP A 1 210 ? 21.838 11.863 33.648 1.00 13.36 221 ASP A O 1
ATOM 1571 N N . LEU A 1 211 ? 23.315 10.121 33.653 1.00 12.08 222 LEU A N 1
ATOM 1572 C CA . LEU A 1 211 ? 22.913 9.686 34.988 1.00 12.24 222 LEU A CA 1
ATOM 1573 C C . LEU A 1 211 ? 23.428 10.640 36.072 1.00 12.95 222 LEU A C 1
ATOM 1574 O O . LEU A 1 211 ? 22.743 10.847 37.077 1.00 12.97 222 LEU A O 1
ATOM 1579 N N . TRP A 1 212 ? 24.612 11.264 35.861 1.00 12.18 223 TRP A N 1
ATOM 1580 C CA . TRP A 1 212 ? 25.045 12.323 36.783 1.00 12.03 223 TRP A CA 1
ATOM 1581 C C . TRP A 1 212 ? 24.028 13.481 36.779 1.00 12.44 223 TRP A C 1
ATOM 1582 O O . TRP A 1 212 ? 23.719 14.025 37.838 1.00 12.88 223 TRP A O 1
ATOM 1593 N N . SER A 1 213 ? 23.526 13.863 35.590 1.00 11.90 224 SER A N 1
ATOM 1594 C CA . SER A 1 213 ? 22.549 14.954 35.551 1.00 11.20 224 SER A CA 1
ATOM 1595 C C . SER A 1 213 ? 21.293 14.596 36.328 1.00 13.45 224 SER A C 1
ATOM 1596 O O . SER A 1 213 ? 20.746 15.435 37.042 1.00 13.53 224 SER A O 1
ATOM 1599 N N . LEU A 1 214 ? 20.852 13.330 36.221 1.00 12.32 225 LEU A N 1
ATOM 1600 C CA . LEU A 1 214 ? 19.700 12.857 36.980 1.00 12.03 225 LEU A CA 1
ATOM 1601 C C . LEU A 1 214 ? 20.020 12.955 38.469 1.00 14.62 225 LEU A C 1
ATOM 1602 O O . LEU A 1 214 ? 19.156 13.393 39.245 1.00 14.65 225 LEU A O 1
ATOM 1607 N N . PHE A 1 215 ? 21.228 12.534 38.872 1.00 12.05 226 PHE A N 1
ATOM 1608 C CA . PHE A 1 215 ? 21.589 12.578 40.306 1.00 11.97 226 PHE A CA 1
ATOM 1609 C C . PHE A 1 215 ? 21.447 14.033 40.816 1.00 14.58 226 PHE A C 1
ATOM 1610 O O . PHE A 1 215 ? 20.813 14.298 41.855 1.00 14.54 226 PHE A O 1
ATOM 1618 N N . TYR A 1 216 ? 22.036 15.001 40.083 1.00 13.16 227 TYR A N 1
ATOM 1619 C CA . TYR A 1 216 ? 21.911 16.391 40.541 1.00 12.42 227 TYR A CA 1
ATOM 1620 C C . TYR A 1 216 ? 20.470 16.889 40.570 1.00 14.33 227 TYR A C 1
ATOM 1621 O O . TYR A 1 216 ? 20.095 17.641 41.481 1.00 14.85 227 TYR A O 1
ATOM 1630 N N . MET A 1 217 ? 19.656 16.498 39.578 1.00 13.22 228 MET A N 1
ATOM 1631 C CA . MET A 1 217 ? 18.261 16.923 39.601 1.00 13.31 228 MET A CA 1
ATOM 1632 C C . MET A 1 217 ? 17.547 16.410 40.839 1.00 15.67 228 MET A C 1
ATOM 1633 O O . MET A 1 217 ? 16.757 17.159 41.426 1.00 15.81 228 MET A O 1
ATOM 1638 N N . LEU A 1 218 ? 17.776 15.125 41.208 1.00 13.74 229 LEU A N 1
ATOM 1639 C CA . LEU A 1 218 ? 17.082 14.541 42.367 1.00 13.31 229 LEU A CA 1
ATOM 1640 C C . LEU A 1 218 ? 17.511 15.209 43.657 1.00 15.42 229 LEU A C 1
ATOM 1641 O O . LEU A 1 218 ? 16.654 15.443 44.531 1.00 16.21 229 LEU A O 1
ATOM 1646 N N . VAL A 1 219 ? 18.800 15.544 43.801 1.00 14.70 230 VAL A N 1
ATOM 1647 C CA . VAL A 1 219 ? 19.220 16.293 44.999 1.00 14.83 230 VAL A CA 1
ATOM 1648 C C . VAL A 1 219 ? 18.508 17.640 45.019 1.00 16.86 230 VAL A C 1
ATOM 1649 O O . VAL A 1 219 ? 17.941 18.029 46.036 1.00 16.47 230 VAL A O 1
ATOM 1653 N N . GLU A 1 220 ? 18.478 18.349 43.874 1.00 14.93 231 GLU A N 1
ATOM 1654 C CA . GLU A 1 220 ? 17.807 19.650 43.804 1.00 13.66 231 GLU A CA 1
ATOM 1655 C C . GLU A 1 220 ? 16.320 19.544 44.150 1.00 17.52 231 GLU A C 1
ATOM 1656 O O . GLU A 1 220 ? 15.791 20.421 44.850 1.00 18.35 231 GLU A O 1
ATOM 1662 N N . PHE A 1 221 ? 15.637 18.483 43.671 1.00 14.83 232 PHE A N 1
ATOM 1663 C CA . PHE A 1 221 ? 14.230 18.288 43.990 1.00 14.45 232 PHE A CA 1
ATOM 1664 C C . PHE A 1 221 ? 14.017 18.141 45.487 1.00 16.34 232 PHE A C 1
ATOM 1665 O O . PHE A 1 221 ? 13.084 18.736 46.010 1.00 16.68 232 PHE A O 1
ATOM 1673 N N . ALA A 1 222 ? 14.837 17.333 46.160 1.00 15.12 233 ALA A N 1
ATOM 1674 C CA . ALA A 1 222 ? 14.585 16.990 47.573 1.00 16.34 233 ALA A CA 1
ATOM 1675 C C . ALA A 1 222 ? 15.114 18.007 48.547 1.00 20.13 233 ALA A C 1
ATOM 1676 O O . ALA A 1 222 ? 14.487 18.239 49.592 1.00 21.06 233 ALA A O 1
ATOM 1678 N N . VAL A 1 223 ? 16.222 18.646 48.216 1.00 18.00 234 VAL A N 1
ATOM 1679 C CA . VAL A 1 223 ? 16.874 19.674 49.061 1.00 18.40 234 VAL A CA 1
ATOM 1680 C C . VAL A 1 223 ? 16.423 21.115 48.716 1.00 22.57 234 VAL A C 1
ATOM 1681 O O . VAL A 1 223 ? 16.430 22.009 49.585 1.00 22.48 234 VAL A O 1
ATOM 1685 N N . GLY A 1 224 ? 16.051 21.333 47.451 1.00 18.60 235 GLY A N 1
ATOM 1686 C CA . GLY A 1 224 ? 15.581 22.617 46.948 1.00 18.95 235 GLY A CA 1
ATOM 1687 C C . GLY A 1 224 ? 16.625 23.442 46.231 1.00 21.97 235 GLY A C 1
ATOM 1688 O O . GLY A 1 224 ? 16.295 24.436 45.583 1.00 23.13 235 GLY A O 1
ATOM 1689 N N . GLN A 1 225 ? 17.888 23.032 46.330 1.00 19.40 236 GLN A N 1
ATOM 1690 C CA . GLN A 1 225 ? 18.987 23.749 45.687 1.00 19.99 236 GLN A CA 1
ATOM 1691 C C . GLN A 1 225 ? 20.199 22.881 45.614 1.00 20.25 236 GLN A C 1
ATOM 1692 O O . GLN A 1 225 ? 20.325 21.888 46.350 1.00 19.63 236 GLN A O 1
ATOM 1698 N N . LEU A 1 226 ? 21.117 23.293 44.744 1.00 17.61 237 LEU A N 1
ATOM 1699 C CA . LEU A 1 226 ? 22.462 22.740 44.624 1.00 15.64 237 LEU A CA 1
ATOM 1700 C C . LEU A 1 226 ? 23.459 23.805 45.098 1.00 17.56 237 LEU A C 1
ATOM 1701 O O . LEU A 1 226 ? 23.162 25.001 44.997 1.00 19.37 237 LEU A O 1
ATOM 1706 N N . PRO A 1 227 ? 24.645 23.413 45.571 1.00 16.19 238 PRO A N 1
ATOM 1707 C CA . PRO A 1 227 ? 25.600 24.422 46.077 1.00 16.73 238 PRO A CA 1
ATOM 1708 C C . PRO A 1 227 ? 25.992 25.495 45.072 1.00 21.68 238 PRO A C 1
ATOM 1709 O O . PRO A 1 227 ? 26.228 26.641 45.447 1.00 22.19 238 PRO A O 1
ATOM 1713 N N . TRP A 1 228 ? 26.061 25.129 43.786 1.00 17.15 239 TRP A N 1
ATOM 1714 C CA . TRP A 1 228 ? 26.507 26.033 42.727 1.00 18.19 239 TRP A CA 1
ATOM 1715 C C . TRP A 1 228 ? 25.364 26.723 42.012 1.00 22.21 239 TRP A C 1
ATOM 1716 O O . TRP A 1 228 ? 25.600 27.319 40.952 1.00 23.84 239 TRP A O 1
ATOM 1727 N N . ARG A 1 229 ? 24.139 26.730 42.581 1.00 19.47 240 ARG A N 1
ATOM 1728 C CA . ARG A 1 229 ? 23.029 27.391 41.911 1.00 22.19 240 ARG A CA 1
ATOM 1729 C C . ARG A 1 229 ? 23.320 28.871 41.704 1.00 30.15 240 ARG A C 1
ATOM 1730 O O . ARG A 1 229 ? 24.019 29.437 42.513 1.00 28.97 240 ARG A O 1
ATOM 1738 N N . LYS A 1 230 ? 22.920 29.479 40.598 1.00 31.59 241 LYS A N 1
ATOM 1739 C CA . LYS A 1 230 ? 23.215 30.931 40.423 1.00 32.26 241 LYS A CA 1
ATOM 1740 C C . LYS A 1 230 ? 24.761 31.307 40.418 1.00 33.83 241 LYS A C 1
ATOM 1741 O O . LYS A 1 230 ? 25.115 32.501 40.473 1.00 32.67 241 LYS A O 1
ATOM 1747 N N . ILE A 1 231 ? 25.666 30.295 40.338 1.00 26.20 242 ILE A N 1
ATOM 1748 C CA . ILE A 1 231 ? 27.058 30.524 39.962 1.00 24.54 242 ILE A CA 1
ATOM 1749 C C . ILE A 1 231 ? 26.902 30.196 38.471 1.00 28.75 242 ILE A C 1
ATOM 1750 O O . ILE A 1 231 ? 26.430 29.102 38.137 1.00 26.22 242 ILE A O 1
ATOM 1755 N N . LYS A 1 232 ? 27.122 31.199 37.604 1.00 27.01 243 LYS A N 1
ATOM 1756 C CA . LYS A 1 232 ? 26.871 31.106 36.166 1.00 28.32 243 LYS A CA 1
ATOM 1757 C C . LYS A 1 232 ? 28.073 30.678 35.353 1.00 31.93 243 LYS A C 1
ATOM 1758 O O . LYS A 1 232 ? 27.893 30.016 34.317 1.00 33.18 243 LYS A O 1
ATOM 1760 N N . ASP A 1 233 ? 29.285 31.051 35.806 1.00 25.69 244 ASP A N 1
ATOM 1761 C CA . ASP A 1 233 ? 30.527 30.740 35.098 1.00 24.23 244 ASP A CA 1
ATOM 1762 C C . ASP A 1 233 ? 30.807 29.242 34.981 1.00 25.91 244 ASP A C 1
ATOM 1763 O O . ASP A 1 233 ? 31.022 28.588 36.007 1.00 23.72 244 ASP A O 1
ATOM 1768 N N . LYS A 1 234 ? 30.864 28.711 33.739 1.00 22.53 245 LYS A N 1
ATOM 1769 C CA . LYS A 1 234 ? 31.123 27.291 33.473 1.00 21.86 245 LYS A CA 1
ATOM 1770 C C . LYS A 1 234 ? 32.293 26.746 34.252 1.00 21.78 245 LYS A C 1
ATOM 1771 O O . LYS A 1 234 ? 32.190 25.697 34.878 1.00 18.71 245 LYS A O 1
ATOM 1777 N N . GLU A 1 235 ? 33.474 27.386 34.116 1.00 17.14 246 GLU A N 1
ATOM 1778 C CA . GLU A 1 235 ? 34.673 26.854 34.727 1.00 17.24 246 GLU A CA 1
ATOM 1779 C C . GLU A 1 235 ? 34.568 26.803 36.233 1.00 19.16 246 GLU A C 1
ATOM 1780 O O . GLU A 1 235 ? 34.992 25.807 36.834 1.00 17.74 246 GLU A O 1
ATOM 1786 N N . GLN A 1 236 ? 34.021 27.875 36.821 1.00 17.72 247 GLN A N 1
ATOM 1787 C CA . GLN A 1 236 ? 33.902 27.946 38.278 1.00 17.29 247 GLN A CA 1
ATOM 1788 C C . GLN A 1 236 ? 32.961 26.832 38.769 1.00 17.43 247 GLN A C 1
ATOM 1789 O O . GLN A 1 236 ? 33.294 26.150 39.739 1.00 16.93 247 GLN A O 1
ATOM 1795 N N . VAL A 1 237 ? 31.828 26.626 38.083 1.00 15.82 248 VAL A N 1
ATOM 1796 C CA . VAL A 1 237 ? 30.919 25.566 38.504 1.00 14.76 248 VAL A CA 1
ATOM 1797 C C . VAL A 1 237 ? 31.616 24.193 38.442 1.00 15.29 248 VAL A C 1
ATOM 1798 O O . VAL A 1 237 ? 31.470 23.377 39.353 1.00 15.39 248 VAL A O 1
ATOM 1802 N N . GLY A 1 238 ? 32.353 23.937 37.359 1.00 14.14 249 GLY A N 1
ATOM 1803 C CA . GLY A 1 238 ? 33.041 22.662 37.261 1.00 14.28 249 GLY A CA 1
ATOM 1804 C C . GLY A 1 238 ? 34.069 22.442 38.350 1.00 16.61 249 GLY A C 1
ATOM 1805 O O . GLY A 1 238 ? 34.212 21.335 38.858 1.00 16.50 249 GLY A O 1
ATOM 1806 N N . MET A 1 239 ? 34.781 23.531 38.718 1.00 17.18 250 MET A N 1
ATOM 1807 C CA . MET A 1 239 ? 35.791 23.426 39.773 1.00 19.68 250 MET A CA 1
ATOM 1808 C C . MET A 1 239 ? 35.144 23.170 41.133 1.00 18.93 250 MET A C 1
ATOM 1809 O O . MET A 1 239 ? 35.658 22.368 41.919 1.00 20.96 250 MET A O 1
ATOM 1814 N N . ILE A 1 240 ? 33.965 23.780 41.372 1.00 15.43 251 ILE A N 1
ATOM 1815 C CA . ILE A 1 240 ? 33.227 23.518 42.615 1.00 15.02 251 ILE A CA 1
ATOM 1816 C C . ILE A 1 240 ? 32.792 22.057 42.655 1.00 19.03 251 ILE A C 1
ATOM 1817 O O . ILE A 1 240 ? 33.018 21.360 43.639 1.00 18.98 251 ILE A O 1
ATOM 1822 N N . LYS A 1 241 ? 32.192 21.573 41.565 1.00 16.71 252 LYS A N 1
ATOM 1823 C CA . LYS A 1 241 ? 31.781 20.171 41.552 1.00 15.46 252 LYS A CA 1
ATOM 1824 C C . LYS A 1 241 ? 32.978 19.226 41.699 1.00 19.37 252 LYS A C 1
ATOM 1825 O O . LYS A 1 241 ? 32.841 18.247 42.411 1.00 22.13 252 LYS A O 1
ATOM 1831 N N . GLU A 1 242 ? 34.125 19.539 41.065 1.00 19.58 253 GLU A N 1
ATOM 1832 C CA . GLU A 1 242 ? 35.329 18.693 41.117 1.00 20.55 253 GLU A CA 1
ATOM 1833 C C . GLU A 1 242 ? 35.846 18.590 42.564 1.00 26.49 253 GLU A C 1
ATOM 1834 O O . GLU A 1 242 ? 36.301 17.527 42.973 1.00 27.28 253 GLU A O 1
ATOM 1840 N N . LYS A 1 243 ? 35.758 19.691 43.339 1.00 22.42 254 LYS A N 1
ATOM 1841 C CA . LYS A 1 243 ? 36.302 19.735 44.702 1.00 23.26 254 LYS A CA 1
ATOM 1842 C C . LYS A 1 243 ? 35.270 19.429 45.783 1.00 29.27 254 LYS A C 1
ATOM 1843 O O . LYS A 1 243 ? 35.640 19.182 46.940 1.00 32.36 254 LYS A O 1
ATOM 1846 N N . TYR A 1 244 ? 33.989 19.401 45.412 1.00 24.08 255 TYR A N 1
ATOM 1847 C CA . TYR A 1 244 ? 32.894 19.165 46.345 1.00 23.43 255 TYR A CA 1
ATOM 1848 C C . TYR A 1 244 ? 32.749 17.701 46.751 1.00 28.81 255 TYR A C 1
ATOM 1849 O O . TYR A 1 244 ? 32.789 16.799 45.901 1.00 29.78 255 TYR A O 1
ATOM 1858 N N . GLU A 1 245 ? 32.641 17.450 48.066 1.00 24.46 256 GLU A N 1
ATOM 1859 C CA . GLU A 1 245 ? 32.441 16.081 48.544 1.00 25.15 256 GLU A CA 1
ATOM 1860 C C . GLU A 1 245 ? 30.966 15.737 48.293 1.00 25.96 256 GLU A C 1
ATOM 1861 O O . GLU A 1 245 ? 30.078 16.264 48.969 1.00 25.74 256 GLU A O 1
ATOM 1863 N N . HIS A 1 246 ? 30.698 14.916 47.250 1.00 24.13 257 HIS A N 1
ATOM 1864 C CA . HIS A 1 246 ? 29.340 14.598 46.818 1.00 23.63 257 HIS A CA 1
ATOM 1865 C C . HIS A 1 246 ? 28.556 13.853 47.867 1.00 27.71 257 HIS A C 1
ATOM 1866 O O . HIS A 1 246 ? 27.329 13.940 47.874 1.00 26.27 257 HIS A O 1
ATOM 1873 N N . ARG A 1 247 ? 29.251 13.197 48.814 1.00 26.98 258 ARG A N 1
ATOM 1874 C CA . ARG A 1 247 ? 28.551 12.544 49.913 1.00 27.93 258 ARG A CA 1
ATOM 1875 C C . ARG A 1 247 ? 27.855 13.551 50.824 1.00 30.58 258 ARG A C 1
ATOM 1876 O O . ARG A 1 247 ? 26.806 13.221 51.391 1.00 30.60 258 ARG A O 1
ATOM 1884 N N . MET A 1 248 ? 28.397 14.807 50.910 1.00 26.87 259 MET A N 1
ATOM 1885 C CA . MET A 1 248 ? 27.763 15.905 51.666 1.00 27.12 259 MET A CA 1
ATOM 1886 C C . MET A 1 248 ? 26.384 16.268 51.073 1.00 30.13 259 MET A C 1
ATOM 1887 O O . MET A 1 248 ? 25.491 16.711 51.799 1.00 30.21 259 MET A O 1
ATOM 1889 N N . LEU A 1 249 ? 26.200 16.020 49.758 1.00 26.22 260 LEU A N 1
ATOM 1890 C CA . LEU A 1 249 ? 24.935 16.250 49.057 1.00 24.48 260 LEU A CA 1
ATOM 1891 C C . LEU A 1 249 ? 23.859 15.272 49.481 1.00 25.93 260 LEU A C 1
ATOM 1892 O O . LEU A 1 249 ? 22.669 15.568 49.337 1.00 23.26 260 LEU A O 1
ATOM 1897 N N . LEU A 1 250 ? 24.292 14.121 50.048 1.00 22.75 261 LEU A N 1
ATOM 1898 C CA . LEU A 1 250 ? 23.420 13.032 50.446 1.00 22.05 261 LEU A CA 1
ATOM 1899 C C . LEU A 1 250 ? 23.017 13.046 51.929 1.00 24.52 261 LEU A C 1
ATOM 1900 O O . LEU A 1 250 ? 22.239 12.186 52.320 1.00 24.36 261 LEU A O 1
ATOM 1905 N N . LYS A 1 251 ? 23.461 14.065 52.717 1.00 26.47 262 LYS A N 1
ATOM 1906 C CA . LYS A 1 251 ? 23.133 14.193 54.153 1.00 27.28 262 LYS A CA 1
ATOM 1907 C C . LYS A 1 251 ? 21.632 13.983 54.451 1.00 32.60 262 LYS A C 1
ATOM 1908 O O . LYS A 1 251 ? 21.291 13.191 55.334 1.00 33.52 262 LYS A O 1
ATOM 1911 N N . HIS A 1 252 ? 20.738 14.629 53.671 1.00 30.26 263 HIS A N 1
ATOM 1912 C CA . HIS A 1 252 ? 19.288 14.532 53.872 1.00 31.48 263 HIS A CA 1
ATOM 1913 C C . HIS A 1 252 ? 18.571 13.694 52.780 1.00 33.88 263 HIS A C 1
ATOM 1914 O O . HIS A 1 252 ? 17.345 13.788 52.627 1.00 34.22 263 HIS A O 1
ATOM 1921 N N . MET A 1 253 ? 19.337 12.839 52.065 1.00 27.16 264 MET A N 1
ATOM 1922 C CA . MET A 1 253 ? 18.827 11.955 51.013 1.00 24.75 264 MET A CA 1
ATOM 1923 C C . MET A 1 253 ? 18.742 10.509 51.548 1.00 27.68 264 MET A C 1
ATOM 1924 O O . MET A 1 253 ? 19.473 10.190 52.509 1.00 27.47 264 MET A O 1
ATOM 1929 N N . PRO A 1 254 ? 17.931 9.603 50.939 1.00 23.61 265 PRO A N 1
ATOM 1930 C CA . PRO A 1 254 ? 17.906 8.209 51.411 1.00 23.28 265 PRO A CA 1
ATOM 1931 C C . PRO A 1 254 ? 19.295 7.601 51.328 1.00 25.35 265 PRO A C 1
ATOM 1932 O O . PRO A 1 254 ? 20.043 7.873 50.386 1.00 21.16 265 PRO A O 1
ATOM 1936 N N . SER A 1 255 ? 19.665 6.804 52.346 1.00 22.88 266 SER A N 1
ATOM 1937 C CA . SER A 1 255 ? 20.988 6.171 52.424 1.00 22.85 266 SER A CA 1
ATOM 1938 C C . SER A 1 255 ? 21.352 5.336 51.197 1.00 22.20 266 SER A C 1
ATOM 1939 O O . SER A 1 255 ? 22.556 5.234 50.883 1.00 19.74 266 SER A O 1
ATOM 1942 N N . GLU A 1 256 ? 20.365 4.689 50.529 1.00 20.26 267 GLU A N 1
ATOM 1943 C CA . GLU A 1 256 ? 20.722 3.893 49.353 1.00 20.49 267 GLU A CA 1
ATOM 1944 C C . GLU A 1 256 ? 21.270 4.740 48.200 1.00 21.96 267 GLU A C 1
ATOM 1945 O O . GLU A 1 256 ? 21.828 4.161 47.275 1.00 22.19 267 GLU A O 1
ATOM 1951 N N . PHE A 1 257 ? 21.175 6.094 48.271 1.00 18.72 268 PHE A N 1
ATOM 1952 C CA . PHE A 1 257 ? 21.751 6.928 47.192 1.00 17.50 268 PHE A CA 1
ATOM 1953 C C . PHE A 1 257 ? 23.281 6.841 47.182 1.00 20.35 268 PHE A C 1
ATOM 1954 O O . PHE A 1 257 ? 23.895 7.133 46.160 1.00 18.70 268 PHE A O 1
ATOM 1962 N N . HIS A 1 258 ? 23.910 6.363 48.272 1.00 16.86 269 HIS A N 1
ATOM 1963 C CA . HIS A 1 258 ? 25.353 6.184 48.234 1.00 16.16 269 HIS A CA 1
ATOM 1964 C C . HIS A 1 258 ? 25.768 5.120 47.207 1.00 18.07 269 HIS A C 1
ATOM 1965 O O . HIS A 1 258 ? 26.844 5.229 46.631 1.00 18.04 269 HIS A O 1
ATOM 1972 N N . LEU A 1 259 ? 24.910 4.118 46.956 1.00 18.05 270 LEU A N 1
ATOM 1973 C CA . LEU A 1 259 ? 25.206 3.075 45.963 1.00 20.18 270 LEU A CA 1
ATOM 1974 C C . LEU A 1 259 ? 25.073 3.659 44.574 1.00 20.31 270 LEU A C 1
ATOM 1975 O O . LEU A 1 259 ? 25.846 3.299 43.689 1.00 20.77 270 LEU A O 1
ATOM 1980 N N . PHE A 1 260 ? 24.082 4.515 44.388 1.00 17.50 271 PHE A N 1
ATOM 1981 C CA . PHE A 1 260 ? 23.866 5.223 43.117 1.00 16.26 271 PHE A CA 1
ATOM 1982 C C . PHE A 1 260 ? 25.104 6.076 42.825 1.00 17.86 271 PHE A C 1
ATOM 1983 O O . PHE A 1 260 ? 25.717 5.910 41.755 1.00 16.92 271 PHE A O 1
ATOM 1991 N N . LEU A 1 261 ? 25.525 6.912 43.787 1.00 16.21 272 LEU A N 1
ATOM 1992 C CA . LEU A 1 261 ? 26.713 7.756 43.620 1.00 16.59 272 LEU A CA 1
ATOM 1993 C C . LEU A 1 261 ? 27.973 6.899 43.340 1.00 18.79 272 LEU A C 1
ATOM 1994 O O . LEU A 1 261 ? 28.715 7.170 42.397 1.00 17.65 272 LEU A O 1
ATOM 1999 N N . ASP A 1 262 ? 28.220 5.863 44.168 1.00 16.16 273 ASP A N 1
ATOM 2000 C CA . ASP A 1 262 ? 29.398 5.036 43.975 1.00 16.65 273 ASP A CA 1
ATOM 2001 C C . ASP A 1 262 ? 29.416 4.346 42.622 1.00 19.72 273 ASP A C 1
ATOM 2002 O O . ASP A 1 262 ? 30.465 4.292 41.965 1.00 21.93 273 ASP A O 1
ATOM 2007 N N . HIS A 1 263 ? 28.237 3.881 42.173 1.00 17.20 274 HIS A N 1
ATOM 2008 C CA . HIS A 1 263 ? 28.134 3.225 40.880 1.00 16.37 274 HIS A CA 1
ATOM 2009 C C . HIS A 1 263 ? 28.479 4.195 39.732 1.00 19.01 274 HIS A C 1
ATOM 2010 O O . HIS A 1 263 ? 29.322 3.874 38.878 1.00 18.89 274 HIS A O 1
ATOM 2017 N N . ILE A 1 264 ? 27.782 5.357 39.672 1.00 16.95 275 ILE A N 1
ATOM 2018 C CA . ILE A 1 264 ? 28.055 6.247 38.538 1.00 15.76 275 ILE A CA 1
ATOM 2019 C C . ILE A 1 264 ? 29.477 6.842 38.600 1.00 17.54 275 ILE A C 1
ATOM 2020 O O . ILE A 1 264 ? 30.067 7.076 37.549 1.00 17.01 275 ILE A O 1
ATOM 2025 N N . ALA A 1 265 ? 30.060 7.014 39.808 1.00 16.28 276 ALA A N 1
ATOM 2026 C CA . ALA A 1 265 ? 31.423 7.531 39.938 1.00 17.33 276 ALA A CA 1
ATOM 2027 C C . ALA A 1 265 ? 32.441 6.529 39.423 1.00 20.80 276 ALA A C 1
ATOM 2028 O O . ALA A 1 265 ? 33.534 6.953 39.009 1.00 22.86 276 ALA A O 1
ATOM 2030 N N . SER A 1 266 ? 32.081 5.221 39.392 1.00 18.64 277 SER A N 1
ATOM 2031 C CA . SER A 1 266 ? 32.960 4.134 38.915 1.00 19.04 277 SER A CA 1
ATOM 2032 C C . SER A 1 266 ? 32.926 3.947 37.398 1.00 21.75 277 SER A C 1
ATOM 2033 O O . SER A 1 266 ? 33.801 3.276 36.850 1.00 21.82 277 SER A O 1
ATOM 2036 N N . LEU A 1 267 ? 31.902 4.499 36.723 1.00 16.92 278 LEU A N 1
ATOM 2037 C CA . LEU A 1 267 ? 31.750 4.307 35.289 1.00 15.60 278 LEU A CA 1
ATOM 2038 C C . LEU A 1 267 ? 32.669 5.186 34.478 1.00 18.00 278 LEU A C 1
ATOM 2039 O O . LEU A 1 267 ? 33.085 6.255 34.920 1.00 19.02 278 LEU A O 1
ATOM 2044 N N . ASP A 1 268 ? 32.904 4.755 33.252 1.00 16.34 279 ASP A N 1
ATOM 2045 C CA . ASP A 1 268 ? 33.685 5.509 32.297 1.00 15.30 279 ASP A CA 1
ATOM 2046 C C . ASP A 1 268 ? 32.836 5.655 31.041 1.00 16.87 279 ASP A C 1
ATOM 2047 O O . ASP A 1 268 ? 31.705 5.150 30.981 1.00 16.83 279 ASP A O 1
ATOM 2052 N N . TYR A 1 269 ? 33.399 6.312 30.023 1.00 16.23 280 TYR A N 1
ATOM 2053 C CA . TYR A 1 269 ? 32.714 6.536 28.769 1.00 15.45 280 TYR A CA 1
ATOM 2054 C C . TYR A 1 269 ? 32.208 5.239 28.142 1.00 17.93 280 TYR A C 1
ATOM 2055 O O . TYR A 1 269 ? 31.173 5.247 27.485 1.00 17.97 280 TYR A O 1
ATOM 2064 N N . PHE A 1 270 ? 32.992 4.156 28.235 1.00 15.60 281 PHE A N 1
ATOM 2065 C CA . PHE A 1 270 ? 32.650 2.939 27.508 1.00 15.97 281 PHE A CA 1
ATOM 2066 C C . PHE A 1 270 ? 31.612 2.054 28.159 1.00 19.97 281 PHE A C 1
ATOM 2067 O O . PHE A 1 270 ? 30.851 1.402 27.449 1.00 21.93 281 PHE A O 1
ATOM 2075 N N . THR A 1 271 ? 31.572 2.028 29.492 1.00 17.44 282 THR A N 1
ATOM 2076 C CA . THR A 1 271 ? 30.846 1.011 30.223 1.00 17.59 282 THR A CA 1
ATOM 2077 C C . THR A 1 271 ? 29.355 1.237 30.311 1.00 18.55 282 THR A C 1
ATOM 2078 O O . THR A 1 271 ? 28.900 2.300 30.728 1.00 18.72 282 THR A O 1
ATOM 2082 N N . LYS A 1 272 ? 28.573 0.187 30.010 1.00 16.58 283 LYS A N 1
ATOM 2083 C CA . LYS A 1 272 ? 27.130 0.308 30.166 1.00 16.51 283 LYS A CA 1
ATOM 2084 C C . LYS A 1 272 ? 26.759 0.440 31.658 1.00 18.56 283 LYS A C 1
ATOM 2085 O O . LYS A 1 272 ? 27.180 -0.393 32.477 1.00 18.73 283 LYS A O 1
ATOM 2091 N N . PRO A 1 273 ? 25.950 1.458 32.034 1.00 15.00 284 PRO A N 1
ATOM 2092 C CA . PRO A 1 273 ? 25.528 1.550 33.436 1.00 14.43 284 PRO A CA 1
ATOM 2093 C C . PRO A 1 273 ? 24.684 0.348 33.868 1.00 16.88 284 PRO A C 1
ATOM 2094 O O . PRO A 1 273 ? 24.009 -0.289 33.041 1.00 18.25 284 PRO A O 1
ATOM 2098 N N . ASP A 1 274 ? 24.638 0.136 35.193 1.00 15.56 285 ASP A N 1
ATOM 2099 C CA . ASP A 1 274 ? 23.764 -0.876 35.761 1.00 16.50 285 ASP A CA 1
ATOM 2100 C C . ASP A 1 274 ? 22.468 -0.138 36.115 1.00 17.57 285 ASP A C 1
ATOM 2101 O O . ASP A 1 274 ? 22.281 0.344 37.235 1.00 16.60 285 ASP A O 1
ATOM 2106 N N . TYR A 1 275 ? 21.590 0.007 35.117 1.00 16.23 286 TYR A N 1
ATOM 2107 C CA . TYR A 1 275 ? 20.326 0.720 35.336 1.00 14.84 286 TYR A CA 1
ATOM 2108 C C . TYR A 1 275 ? 19.456 0.052 36.398 1.00 19.47 286 TYR A C 1
ATOM 2109 O O . TYR A 1 275 ? 18.761 0.736 37.132 1.00 18.89 286 TYR A O 1
ATOM 2118 N N . GLN A 1 276 ? 19.515 -1.285 36.469 1.00 18.85 287 GLN A N 1
ATOM 2119 C CA . GLN A 1 276 ? 18.734 -2.031 37.478 1.00 18.79 287 GLN A CA 1
ATOM 2120 C C . GLN A 1 276 ? 19.196 -1.670 38.897 1.00 20.70 287 GLN A C 1
ATOM 2121 O O . GLN A 1 276 ? 18.352 -1.522 39.793 1.00 19.60 287 GLN A O 1
ATOM 2127 N N . LEU A 1 277 ? 20.514 -1.501 39.104 1.00 18.14 288 LEU A N 1
ATOM 2128 C CA . LEU A 1 277 ? 21.064 -1.089 40.414 1.00 17.93 288 LEU A CA 1
ATOM 2129 C C . LEU A 1 277 ? 20.435 0.247 40.814 1.00 19.32 288 LEU A C 1
ATOM 2130 O O . LEU A 1 277 ? 19.980 0.418 41.945 1.00 18.96 288 LEU A O 1
ATOM 2135 N N . ILE A 1 278 ? 20.429 1.233 39.870 1.00 16.12 289 ILE A N 1
ATOM 2136 C CA . ILE A 1 278 ? 19.865 2.541 40.206 1.00 14.59 289 ILE A CA 1
ATOM 2137 C C . ILE A 1 278 ? 18.351 2.453 40.421 1.00 16.88 289 ILE A C 1
ATOM 2138 O O . ILE A 1 278 ? 17.842 3.049 41.356 1.00 18.46 289 ILE A O 1
ATOM 2143 N N . MET A 1 279 ? 17.643 1.641 39.593 1.00 16.04 290 MET A N 1
ATOM 2144 C CA . MET A 1 279 ? 16.208 1.505 39.761 1.00 15.98 290 MET A CA 1
ATOM 2145 C C . MET A 1 279 ? 15.917 0.925 41.139 1.00 18.66 290 MET A C 1
ATOM 2146 O O . MET A 1 279 ? 15.017 1.421 41.799 1.00 18.43 290 MET A O 1
ATOM 2151 N N . SER A 1 280 ? 16.728 -0.060 41.578 1.00 16.99 291 SER A N 1
ATOM 2152 C CA . SER A 1 280 ? 16.546 -0.646 42.927 1.00 16.89 291 SER A CA 1
ATOM 2153 C C . SER A 1 280 ? 16.769 0.380 44.041 1.00 19.70 291 SER A C 1
ATOM 2154 O O . SER A 1 280 ? 16.087 0.346 45.062 1.00 19.87 291 SER A O 1
ATOM 2157 N N . VAL A 1 281 ? 17.700 1.324 43.852 1.00 17.60 292 VAL A N 1
ATOM 2158 C CA . VAL A 1 281 ? 17.918 2.381 44.824 1.00 16.64 292 VAL A CA 1
ATOM 2159 C C . VAL A 1 281 ? 16.613 3.123 45.013 1.00 18.63 292 VAL A C 1
ATOM 2160 O O . VAL A 1 281 ? 16.179 3.321 46.148 1.00 19.06 292 VAL A O 1
ATOM 2164 N N . PHE A 1 282 ? 15.943 3.490 43.908 1.00 16.91 293 PHE A N 1
ATOM 2165 C CA . PHE A 1 282 ? 14.691 4.231 44.032 1.00 16.24 293 PHE A CA 1
ATOM 2166 C C . PHE A 1 282 ? 13.566 3.365 44.585 1.00 19.57 293 PHE A C 1
ATOM 2167 O O . PHE A 1 282 ? 12.823 3.844 45.443 1.00 19.62 293 PHE A O 1
ATOM 2175 N N . GLU A 1 283 ? 13.410 2.118 44.068 1.00 18.62 294 GLU A N 1
ATOM 2176 C CA . GLU A 1 283 ? 12.320 1.229 44.527 1.00 19.27 294 GLU A CA 1
ATOM 2177 C C . GLU A 1 283 ? 12.487 0.858 45.999 1.00 22.20 294 GLU A C 1
ATOM 2178 O O . GLU A 1 283 ? 11.512 0.948 46.756 1.00 23.33 294 GLU A O 1
ATOM 2184 N N . ASN A 1 284 ? 13.717 0.540 46.423 1.00 19.73 295 ASN A N 1
ATOM 2185 C CA . ASN A 1 284 ? 13.971 0.180 47.832 1.00 19.22 295 ASN A CA 1
ATOM 2186 C C . ASN A 1 284 ? 13.744 1.380 48.743 1.00 24.12 295 ASN A C 1
ATOM 2187 O O . ASN A 1 284 ? 13.195 1.218 49.834 1.00 23.65 295 ASN A O 1
ATOM 2192 N N . SER A 1 285 ? 14.172 2.600 48.304 1.00 20.42 296 SER A N 1
ATOM 2193 C CA . SER A 1 285 ? 13.964 3.841 49.061 1.00 20.37 296 SER A CA 1
ATOM 2194 C C . SER A 1 285 ? 12.468 4.103 49.244 1.00 23.89 296 SER A C 1
ATOM 2195 O O . SER A 1 285 ? 12.057 4.566 50.314 1.00 25.34 296 SER A O 1
ATOM 2198 N N . MET A 1 286 ? 11.650 3.805 48.214 1.00 20.98 297 MET A N 1
ATOM 2199 C CA . MET A 1 286 ? 10.195 3.987 48.295 1.00 20.38 297 MET A CA 1
ATOM 2200 C C . MET A 1 286 ? 9.567 2.940 49.219 1.00 26.46 297 MET A C 1
ATOM 2201 O O . MET A 1 286 ? 8.791 3.316 50.084 1.00 27.25 297 MET A O 1
ATOM 2206 N N . LYS A 1 287 ? 9.936 1.653 49.046 1.00 25.34 298 LYS A N 1
ATOM 2207 C CA . LYS A 1 287 ? 9.404 0.528 49.850 1.00 25.96 298 LYS A CA 1
ATOM 2208 C C . LYS A 1 287 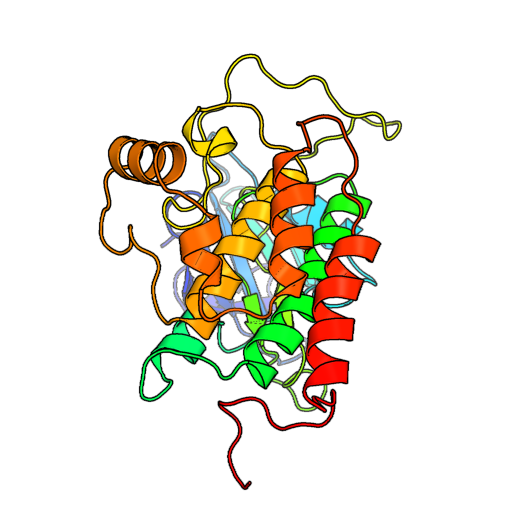? 9.606 0.787 51.340 1.00 31.62 298 LYS A C 1
ATOM 2209 O O . LYS A 1 287 ? 8.652 0.640 52.116 1.00 31.97 298 LYS A O 1
ATOM 2215 N N . GLU A 1 288 ? 10.827 1.217 51.729 1.00 29.90 299 GLU A N 1
ATOM 2216 C CA . GLU A 1 288 ? 11.213 1.514 53.117 1.00 31.33 299 GLU A CA 1
ATOM 2217 C C . GLU A 1 288 ? 10.382 2.632 53.765 1.00 35.24 299 GLU A C 1
ATOM 2218 O O . GLU A 1 288 ? 10.173 2.603 54.979 1.00 35.73 299 GLU A O 1
ATOM 2221 N N . ARG A 1 289 ? 9.891 3.598 52.955 1.00 30.24 300 ARG A N 1
ATOM 2222 C CA . ARG A 1 289 ? 9.077 4.738 53.405 1.00 29.64 300 ARG A CA 1
ATOM 2223 C C . ARG A 1 289 ? 7.566 4.556 53.167 1.00 32.96 300 ARG A C 1
ATOM 2224 O O . ARG A 1 289 ? 6.789 5.462 53.477 1.00 33.36 300 ARG A O 1
ATOM 2232 N N . GLY A 1 290 ? 7.172 3.420 52.593 1.00 28.96 301 GLY A N 1
ATOM 2233 C CA . GLY A 1 290 ? 5.781 3.112 52.279 1.00 28.66 301 GLY A CA 1
ATOM 2234 C C . GLY A 1 290 ? 5.196 3.973 51.172 1.00 33.59 301 GLY A C 1
ATOM 2235 O O . GLY A 1 290 ? 3.997 4.272 51.180 1.00 34.74 301 GLY A O 1
ATOM 2236 N N . ILE A 1 291 ? 6.040 4.366 50.197 1.00 28.42 302 ILE A N 1
ATOM 2237 C CA . ILE A 1 291 ? 5.627 5.202 49.066 1.00 26.78 302 ILE A CA 1
ATOM 2238 C C . ILE A 1 291 ? 5.036 4.325 47.968 1.00 32.55 302 ILE A C 1
ATOM 2239 O O . ILE A 1 291 ? 5.714 3.438 47.449 1.00 32.71 302 ILE A O 1
ATOM 2244 N N . ALA A 1 292 ? 3.775 4.591 47.598 1.00 31.35 303 ALA A N 1
ATOM 2245 C CA . ALA A 1 292 ? 3.101 3.850 46.537 1.00 31.59 303 ALA A CA 1
ATOM 2246 C C . ALA A 1 292 ? 2.865 4.737 45.312 1.00 34.67 303 ALA A C 1
ATOM 2247 O O . ALA A 1 292 ? 2.684 5.957 45.436 1.00 31.63 303 ALA A O 1
ATOM 2249 N N . GLU A 1 293 ? 2.834 4.094 44.137 1.00 34.05 304 GLU A N 1
ATOM 2250 C CA . GLU A 1 293 ? 2.617 4.702 42.827 1.00 35.23 304 GLU A CA 1
ATOM 2251 C C . GLU A 1 293 ? 1.298 5.470 42.728 1.00 40.30 304 GLU A C 1
ATOM 2252 O O . GLU A 1 293 ? 1.248 6.455 42.012 1.00 40.26 304 GLU A O 1
ATOM 2254 N N . ASN A 1 294 ? 0.245 5.048 43.458 1.00 37.34 305 ASN A N 1
ATOM 2255 C CA . ASN A 1 294 ? -1.071 5.708 43.429 1.00 36.87 305 ASN A CA 1
ATOM 2256 C C . ASN A 1 294 ? -1.151 7.010 44.248 1.00 38.10 305 ASN A C 1
ATOM 2257 O O . ASN A 1 294 ? -2.190 7.676 44.208 1.00 37.88 305 ASN A O 1
ATOM 2262 N N . GLU A 1 295 ? -0.073 7.389 44.978 1.00 32.06 306 GLU A N 1
ATOM 2263 C CA . GLU A 1 295 ? -0.093 8.612 45.792 1.00 30.34 306 GLU A CA 1
ATOM 2264 C C . GLU A 1 295 ? -0.232 9.857 44.937 1.00 32.50 306 GLU A C 1
ATOM 2265 O O . GLU A 1 295 ? 0.190 9.862 43.773 1.00 31.03 306 GLU A O 1
ATOM 2271 N N . ALA A 1 296 ? -0.825 10.920 45.509 1.00 28.67 307 ALA A N 1
ATOM 2272 C CA . ALA A 1 296 ? -0.930 12.159 44.763 1.00 28.33 307 ALA A CA 1
ATOM 2273 C C . ALA A 1 296 ? 0.478 12.739 44.608 1.00 26.85 307 ALA A C 1
ATOM 2274 O O . ALA A 1 296 ? 1.288 12.627 45.526 1.00 25.79 307 ALA A O 1
ATOM 2276 N N . PHE A 1 297 ? 0.761 13.372 43.468 1.00 23.24 308 PHE A N 1
ATOM 2277 C CA . PHE A 1 297 ? 2.010 14.108 43.343 1.00 20.36 308 PHE A CA 1
ATOM 2278 C C . PHE A 1 297 ? 1.819 15.429 44.132 1.00 23.97 308 PHE A C 1
ATOM 2279 O O . PHE A 1 297 ? 0.669 15.815 44.421 1.00 24.05 308 PHE A O 1
ATOM 2287 N N . ASP A 1 298 ? 2.896 16.124 44.492 1.00 19.07 309 ASP A N 1
ATOM 2288 C CA . ASP A 1 298 ? 2.785 17.343 45.324 1.00 18.57 309 ASP A CA 1
ATOM 2289 C C . ASP A 1 298 ? 1.880 18.447 44.781 1.00 23.87 309 ASP A C 1
ATOM 2290 O O . ASP A 1 298 ? 1.284 19.209 45.569 1.00 24.03 309 ASP A O 1
ATOM 2295 N N . TRP A 1 299 ? 1.833 18.583 43.444 1.00 21.47 310 TRP A N 1
ATOM 2296 C CA . TRP A 1 299 ? 1.063 19.629 42.779 1.00 21.26 310 TRP A CA 1
ATOM 2297 C C . TRP A 1 299 ? -0.416 19.275 42.641 1.00 27.05 310 TRP A C 1
ATOM 2298 O O . TRP A 1 299 ? -1.181 20.115 42.154 1.00 26.60 310 TRP A O 1
ATOM 2309 N N . GLU A 1 300 ? -0.802 18.032 43.002 1.00 25.14 311 GLU A N 1
ATOM 2310 C CA . GLU A 1 300 ? -2.186 17.550 42.984 1.00 27.97 311 GLU A CA 1
ATOM 2311 C C . GLU A 1 300 ? -2.759 17.835 44.385 1.00 42.17 311 GLU A C 1
ATOM 2312 O O . GLU A 1 300 ? -2.064 17.621 45.387 1.00 43.11 311 GLU A O 1
ATOM 2318 N N . LYS A 1 301 ? -3.994 18.355 44.452 1.00 46.37 312 LYS A N 1
ATOM 2319 C CA . LYS A 1 301 ? -4.650 18.721 45.716 1.00 49.21 312 LYS A CA 1
ATOM 2320 C C . LYS A 1 301 ? -5.565 17.593 46.263 1.00 58.02 312 LYS A C 1
ATOM 2321 O O . LYS A 1 301 ? -5.265 16.417 46.036 1.00 57.46 312 LYS A O 1
ATOM 2327 N N . ALA A 1 302 ? -6.642 17.957 47.016 1.00 58.43 313 ALA A N 1
ATOM 2328 C CA . ALA A 1 302 ? -7.633 17.064 47.644 1.00 59.71 313 ALA A CA 1
ATOM 2329 C C . ALA A 1 302 ? -7.001 15.817 48.299 1.00 66.08 313 ALA A C 1
ATOM 2330 O O . ALA A 1 302 ? -7.093 14.703 47.767 1.00 66.42 313 ALA A O 1
ATOM 2332 N N . GLY A 1 303 ? -6.325 16.045 49.424 1.00 63.08 314 G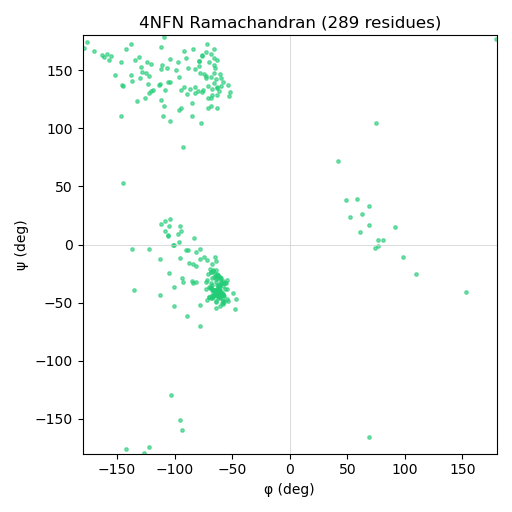LY A N 1
ATOM 2333 C CA . GLY A 1 303 ? -5.630 15.008 50.179 1.00 96.37 314 GLY A CA 1
ATOM 2334 C C . GLY A 1 303 ? -4.323 14.581 49.540 1.00 123.67 314 GLY A C 1
ATOM 2335 O O . GLY A 1 303 ? -3.648 15.377 48.883 1.00 84.53 314 GLY A O 1
#

Foldseek 3Di:
DLDDAQDDDPVFWGFHAWDDDDPQWTKTWTAGNPVGHIWIKIKGFPPDPDHQVVVVVVLLVLLPPAFQGWAWDDWQDDNTITMTITHDFAAFQCVVLCPFPLSAWALLQLLVVLLLVLSVLVSSVVSQKHQLADDRRQKGFGDDPVTRLHIHGHDSSVMDGQADPVRAGDDWDPFAQRDYDLQQFDLCNLVRTRDASLRSLSSSVSRSLCRHVVDDPCPPVRDSNVSSVCNVPDDCVVSCPVPPPLVVVVVVQSVPDDRRDDGPSVSVSCSSVVSCVVVVRDSPDDTSVDDDD

InterPro domains:
  IPR000719 Protein kinase domain [PF00069] (35-273)
  IPR000719 Protein kinase domain [PS50011] (34-297)
  IPR000719 Protein kinase domain [SM00220] (34-308)
  IPR011009 Protein kinase-like domain superfamily [SSF56112] (30-311)
  IPR017441 Protein kinase, ATP binding site [PS00107] (40-63)
  IPR042714 Tau-tubulin kinase 1, catalytic domain [cd14130] (33-294)
  IPR050235 Casein kinase 1/Serine/threonine-protein kinase-like [PTHR11909] (22-765)